Protein AF-A0A821WF96-F1 (afdb_monomer_lite)

Secondary structure (DSSP, 8-state):
------------------------------------SSTT-S---PPPPHHHHHHSHHHHHHHHHHHHHTT-HHHHHHHHHHHHHHH-TT-HHHHHHHHHHHIIIIIS-SSS--TTS-HHHHHHHHHHHHHT-S-TTTTTHHHHHHHHHHHHHHTHHHHHHSHHHHHHHHHHHHHHHHHHHTT-----------------------TTSS----------

pLDDT: mean 72.54, std 25.26, range [32.59, 97.12]

Structure (mmCIF, N/CA/C/O backbone):
data_AF-A0A821WF96-F1
#
_entry.id   AF-A0A821WF96-F1
#
loop_
_atom_site.group_PDB
_atom_site.id
_atom_site.type_symbol
_atom_site.label_atom_id
_atom_site.label_alt_id
_atom_site.label_comp_id
_atom_site.label_asym_id
_atom_site.label_entity_id
_atom_site.label_seq_id
_atom_site.pdbx_PDB_ins_code
_atom_site.Cartn_x
_atom_site.Cartn_y
_atom_site.Cartn_z
_atom_site.occupancy
_atom_site.B_iso_or_equiv
_atom_site.auth_seq_id
_atom_site.auth_comp_id
_atom_site.auth_asym_id
_atom_site.auth_atom_id
_atom_site.pdbx_PDB_model_num
ATOM 1 N N . MET A 1 1 ? 21.621 40.102 -28.568 1.00 54.34 1 MET A N 1
ATOM 2 C CA . MET A 1 1 ? 22.409 40.482 -27.379 1.00 54.34 1 MET A CA 1
ATOM 3 C C . MET A 1 1 ? 22.122 41.940 -27.087 1.00 54.34 1 MET A C 1
ATOM 5 O O . MET A 1 1 ? 22.411 42.736 -27.961 1.00 54.34 1 MET A O 1
ATOM 9 N N . TYR A 1 2 ? 21.499 42.246 -25.948 1.00 37.81 2 TYR A N 1
ATOM 10 C CA . TYR A 1 2 ? 21.751 43.411 -25.086 1.00 37.81 2 TYR A CA 1
ATOM 11 C C . TYR A 1 2 ? 21.004 43.169 -23.763 1.00 37.81 2 TYR A C 1
ATOM 13 O O . TYR A 1 2 ? 19.925 42.579 -23.758 1.00 37.81 2 TYR A O 1
ATOM 21 N N . SER A 1 3 ? 21.678 43.531 -22.676 1.00 41.94 3 SER A N 1
ATOM 22 C CA . SER A 1 3 ? 21.458 43.164 -21.274 1.00 41.94 3 SER A CA 1
ATOM 23 C C . SER A 1 3 ? 20.736 44.267 -20.492 1.00 41.94 3 SER A C 1
ATOM 25 O O . SER A 1 3 ? 20.941 45.429 -20.824 1.00 41.94 3 SER A O 1
ATOM 27 N N . ASP A 1 4 ? 20.007 43.846 -19.442 1.00 41.16 4 ASP A N 1
ATOM 28 C CA . ASP A 1 4 ? 19.925 44.402 -18.068 1.00 41.16 4 ASP A CA 1
ATOM 29 C C . ASP A 1 4 ? 19.519 45.888 -17.883 1.00 41.16 4 ASP A C 1
ATOM 31 O O . ASP A 1 4 ? 19.963 46.766 -18.603 1.00 41.16 4 ASP A O 1
ATOM 35 N N . THR A 1 5 ? 18.685 46.339 -16.941 1.00 46.16 5 THR A N 1
ATOM 36 C CA . THR A 1 5 ? 18.274 45.924 -15.585 1.00 46.16 5 THR A CA 1
ATOM 37 C C . THR A 1 5 ? 17.053 46.775 -15.205 1.00 46.16 5 THR A C 1
ATOM 39 O O . THR A 1 5 ? 17.048 47.957 -15.543 1.00 46.16 5 THR A O 1
ATOM 42 N N . GLU A 1 6 ? 16.126 46.290 -14.371 1.00 40.88 6 GLU A N 1
ATOM 43 C CA . GLU A 1 6 ? 15.337 47.201 -13.525 1.00 40.88 6 GLU A CA 1
ATOM 44 C C . GLU A 1 6 ? 15.124 46.639 -12.114 1.00 40.88 6 GLU A C 1
ATOM 46 O O . GLU A 1 6 ? 14.735 45.491 -11.905 1.00 40.88 6 GLU A O 1
ATOM 51 N N . CYS A 1 7 ? 15.476 47.480 -11.141 1.00 40.50 7 CYS A N 1
ATOM 52 C CA . CYS A 1 7 ? 15.623 47.202 -9.721 1.00 40.50 7 CYS A CA 1
ATOM 53 C C . CYS A 1 7 ? 14.469 47.852 -8.941 1.00 40.50 7 CYS A C 1
ATOM 55 O O . CYS A 1 7 ? 14.120 49.011 -9.160 1.00 40.50 7 CYS A O 1
ATOM 57 N N . THR A 1 8 ? 13.882 47.101 -8.011 1.00 44.59 8 THR A N 1
ATOM 58 C CA . THR A 1 8 ? 12.764 47.493 -7.140 1.00 44.59 8 THR A CA 1
ATOM 59 C C . THR A 1 8 ? 13.225 48.323 -5.932 1.00 44.59 8 THR A C 1
ATOM 61 O O . THR A 1 8 ? 14.138 47.890 -5.235 1.00 44.59 8 THR A O 1
ATOM 64 N N . ARG A 1 9 ? 12.518 49.421 -5.592 1.00 36.72 9 ARG A N 1
ATOM 65 C CA . ARG A 1 9 ? 11.976 49.767 -4.241 1.00 36.72 9 ARG A CA 1
ATOM 66 C C . ARG A 1 9 ? 11.778 51.273 -4.045 1.00 36.72 9 ARG A C 1
ATOM 68 O O . ARG A 1 9 ? 12.748 52.023 -4.083 1.00 36.72 9 ARG A O 1
ATOM 75 N N . ARG A 1 10 ? 10.579 51.669 -3.592 1.00 37.72 10 ARG A N 1
ATOM 76 C CA . ARG A 1 10 ? 10.377 52.717 -2.567 1.00 37.72 10 ARG A CA 1
ATOM 77 C C . ARG A 1 10 ? 8.919 52.794 -2.104 1.00 37.72 10 ARG A C 1
ATOM 79 O O . ARG A 1 10 ? 8.054 52.982 -2.939 1.00 37.72 10 ARG A O 1
ATOM 86 N N . THR A 1 11 ? 8.726 52.702 -0.785 1.00 40.47 11 THR A N 1
ATOM 87 C CA . THR A 1 11 ? 7.820 53.477 0.107 1.00 40.47 11 THR A CA 1
ATOM 88 C C . THR A 1 11 ? 7.958 52.824 1.496 1.00 40.47 11 THR A C 1
ATOM 90 O O . THR A 1 11 ? 7.668 51.641 1.631 1.00 40.47 11 THR A O 1
ATOM 93 N N . GLY A 1 12 ? 8.614 53.411 2.508 1.00 37.44 12 GLY A N 1
ATOM 94 C CA . GLY A 1 12 ? 8.214 54.626 3.240 1.00 37.44 12 GLY A CA 1
ATOM 95 C C . GLY A 1 12 ? 7.174 54.234 4.305 1.00 37.44 12 GLY A C 1
ATOM 96 O O . GLY A 1 12 ? 6.011 54.107 3.965 1.00 37.44 12 GLY A O 1
ATOM 97 N N . SER A 1 13 ? 7.563 53.697 5.469 1.00 40.03 13 SER A N 1
ATOM 98 C CA . SER A 1 13 ? 7.874 54.388 6.741 1.00 40.03 13 SER A CA 1
ATOM 99 C C . SER A 1 13 ? 6.744 55.277 7.282 1.00 40.03 13 SER A C 1
ATOM 101 O O . SER A 1 13 ? 6.504 56.337 6.718 1.00 40.03 13 SER A O 1
ATOM 103 N N . SER A 1 14 ? 6.116 54.893 8.404 1.00 37.31 14 SER A N 1
ATOM 104 C CA . SER A 1 14 ? 5.977 55.780 9.571 1.00 37.31 14 SER A CA 1
ATOM 105 C C . SER A 1 14 ? 5.466 55.049 10.821 1.00 37.31 14 SER A C 1
ATOM 107 O O . SER A 1 14 ? 4.823 54.007 10.761 1.00 37.31 14 SER A O 1
ATOM 109 N N . THR A 1 15 ? 5.839 55.624 11.953 1.00 41.78 15 THR A N 1
ATOM 110 C CA . THR A 1 15 ? 5.935 55.123 13.326 1.00 41.78 15 THR A CA 1
ATOM 111 C C . THR A 1 15 ? 4.670 55.350 14.166 1.00 41.78 15 THR A C 1
ATOM 113 O O . THR A 1 15 ? 3.898 56.258 13.871 1.00 41.78 15 THR A O 1
ATOM 116 N N . ARG A 1 16 ? 4.517 54.610 15.285 1.00 37.69 16 ARG A N 1
ATOM 117 C CA . ARG A 1 16 ? 4.279 55.169 16.643 1.00 37.69 16 ARG A CA 1
ATOM 118 C C . ARG A 1 16 ? 4.166 54.099 17.743 1.00 37.69 16 ARG A C 1
ATOM 120 O O . ARG A 1 16 ? 3.595 53.036 17.543 1.00 37.69 16 ARG A O 1
ATOM 127 N N . SER A 1 17 ? 4.723 54.439 18.907 1.00 38.81 17 SER A N 1
ATOM 128 C CA . SER A 1 17 ? 4.799 53.678 20.161 1.00 38.81 17 SER A CA 1
ATOM 129 C C . SER A 1 17 ? 3.865 54.223 21.254 1.00 38.81 17 SER A C 1
ATOM 131 O O . SER A 1 17 ? 3.692 55.438 21.326 1.00 38.81 17 SER A O 1
ATOM 133 N N . CYS A 1 18 ? 3.441 53.369 22.194 1.00 40.53 18 CYS A N 1
ATOM 134 C CA . CYS A 1 18 ? 3.082 53.671 23.600 1.00 40.53 18 CYS A CA 1
ATOM 135 C C . CYS A 1 18 ? 3.017 52.319 24.369 1.00 40.53 18 CYS A C 1
ATOM 137 O O . CYS A 1 18 ? 2.436 51.373 23.854 1.00 40.53 18 CYS A O 1
ATOM 139 N N . HIS A 1 19 ? 3.853 52.038 25.390 1.00 33.31 19 HIS A N 1
ATOM 140 C CA . HIS A 1 19 ? 3.665 52.269 26.851 1.00 33.31 19 HIS A CA 1
ATOM 141 C C . HIS A 1 19 ? 2.302 51.775 27.393 1.00 33.31 19 HIS A C 1
ATOM 143 O O . HIS A 1 19 ? 1.297 52.111 26.790 1.00 33.31 19 HIS A O 1
ATOM 149 N N . SER A 1 20 ? 2.092 51.140 28.558 1.00 34.91 20 SER A N 1
ATOM 150 C CA . SER A 1 20 ? 2.802 50.340 29.586 1.00 34.91 20 SER A CA 1
ATOM 151 C C . SER A 1 20 ? 1.746 50.036 30.695 1.00 34.91 20 SER A C 1
ATOM 153 O O . SER A 1 20 ? 0.757 50.762 30.768 1.00 34.91 20 SER A O 1
ATOM 155 N N . THR A 1 21 ? 2.006 49.083 31.614 1.00 38.47 21 THR A N 1
ATOM 156 C CA . THR A 1 21 ? 1.324 48.816 32.929 1.00 38.47 21 THR A CA 1
ATOM 157 C C . THR A 1 21 ? -0.073 48.140 32.881 1.00 38.47 21 THR A C 1
ATOM 159 O O . THR A 1 21 ? -0.772 48.282 31.893 1.00 38.47 21 THR A O 1
ATOM 162 N N . SER A 1 22 ? -0.610 47.373 33.850 1.00 35.56 22 SER A N 1
ATOM 163 C CA . SER A 1 22 ? -0.263 46.907 35.211 1.00 35.56 22 SER A CA 1
ATOM 164 C C . SER A 1 22 ? -1.231 45.755 35.603 1.00 35.56 22 SER A C 1
ATOM 166 O O . SER A 1 22 ? -2.312 45.624 35.037 1.00 35.56 22 SER A O 1
ATOM 168 N N . LEU A 1 23 ? -0.844 44.952 36.601 1.00 45.31 23 LEU A N 1
ATOM 169 C CA . LEU A 1 23 ? -1.600 43.889 37.286 1.00 45.31 23 LEU A CA 1
ATOM 170 C C . LEU A 1 23 ? -2.943 44.321 37.930 1.00 45.31 23 LEU A C 1
ATOM 172 O O . LEU A 1 23 ? -3.068 45.437 38.428 1.00 45.31 23 LEU A O 1
ATOM 176 N N . SER A 1 24 ? -3.812 43.310 38.116 1.00 34.47 24 SER A N 1
ATOM 177 C CA . SER A 1 24 ? -4.724 43.083 39.265 1.00 34.47 24 SER A CA 1
ATOM 178 C C . SER A 1 24 ? -6.210 43.472 39.147 1.00 34.47 24 SER A C 1
ATOM 180 O O . SER A 1 24 ? -6.575 44.639 39.205 1.00 34.47 24 SER A O 1
ATOM 182 N N . ASN A 1 25 ? -7.080 42.450 39.130 1.00 38.84 25 ASN A N 1
ATOM 183 C CA . ASN A 1 25 ? -8.284 42.345 39.976 1.00 38.84 25 ASN A CA 1
ATOM 184 C C . ASN A 1 25 ? -8.733 40.864 39.998 1.00 38.84 25 ASN A C 1
ATOM 186 O O . ASN A 1 25 ? -9.008 40.287 38.955 1.00 38.84 25 ASN A O 1
ATOM 190 N N . ARG A 1 26 ? -8.533 40.112 41.087 1.00 38.56 26 ARG A N 1
ATOM 191 C CA . ARG A 1 26 ? -9.304 40.041 42.348 1.00 38.56 26 ARG A CA 1
ATOM 192 C C . ARG A 1 26 ? -10.545 39.127 42.235 1.00 38.56 26 ARG A C 1
ATOM 194 O O . ARG A 1 26 ? -11.561 39.509 41.680 1.00 38.56 26 ARG A O 1
ATOM 201 N N . TYR A 1 27 ? -10.386 37.929 42.808 1.00 34.28 27 TYR A N 1
ATOM 202 C CA . TYR A 1 27 ? -11.362 37.027 43.444 1.00 34.28 27 TYR A CA 1
ATOM 203 C C . TYR A 1 27 ? -12.810 36.969 42.921 1.00 34.28 27 TYR A C 1
ATOM 205 O O . TYR A 1 27 ? -13.613 37.850 43.204 1.00 34.28 27 TYR A O 1
ATOM 213 N N . ILE A 1 28 ? -13.198 35.796 42.403 1.00 45.81 28 ILE A N 1
ATOM 214 C CA . ILE A 1 28 ? -14.541 35.247 42.637 1.00 45.81 28 ILE A CA 1
ATOM 215 C C . ILE A 1 28 ? -14.381 33.916 43.373 1.00 45.81 28 ILE A C 1
ATOM 217 O O . ILE A 1 28 ? -13.937 32.910 42.822 1.00 45.81 28 ILE A O 1
ATOM 221 N N . ARG A 1 29 ? -14.709 33.953 44.665 1.00 41.78 29 ARG A N 1
ATOM 222 C CA . ARG A 1 29 ? -14.901 32.798 45.540 1.00 41.78 29 ARG A CA 1
ATOM 223 C C . ARG A 1 29 ? -16.350 32.347 45.359 1.00 41.78 29 ARG A C 1
ATOM 225 O O . ARG A 1 29 ? -17.255 33.069 45.756 1.00 41.78 29 ARG A O 1
ATOM 232 N N . GLY A 1 30 ? -16.557 31.172 44.777 1.00 35.03 30 GLY A N 1
ATOM 233 C CA . GLY A 1 30 ? -17.861 30.522 44.681 1.00 35.03 30 GLY A CA 1
ATOM 234 C C . GLY A 1 30 ? -17.690 29.028 44.915 1.00 35.03 30 GLY A C 1
ATOM 235 O O . GLY A 1 30 ? -17.107 28.332 44.092 1.00 35.03 30 GLY A O 1
ATOM 236 N N . TYR A 1 31 ? -18.133 28.562 46.079 1.00 42.16 31 TYR A N 1
ATOM 237 C CA . TYR A 1 31 ? -18.246 27.148 46.416 1.00 42.16 31 TYR A CA 1
ATOM 238 C C . TYR A 1 31 ? -19.358 26.514 45.574 1.00 42.16 31 TYR A C 1
ATOM 240 O O . TYR A 1 31 ? -20.433 27.097 45.470 1.00 42.16 31 TYR A O 1
ATOM 248 N N . GLY A 1 32 ? -19.138 25.309 45.043 1.00 32.59 32 GLY A N 1
ATOM 249 C CA . GLY A 1 32 ? -20.241 24.488 44.539 1.00 32.59 32 GLY A CA 1
ATOM 250 C C . GLY A 1 32 ? -19.918 23.636 43.320 1.00 32.59 32 GLY A C 1
ATOM 251 O O . GLY A 1 32 ? -20.198 24.013 42.190 1.00 32.59 32 GLY A O 1
ATOM 252 N N . SER A 1 33 ? -19.404 22.441 43.593 1.00 37.28 33 SER A N 1
ATOM 253 C CA . SER A 1 33 ? -19.820 21.155 43.016 1.00 37.28 33 SER A CA 1
ATOM 254 C C . SER A 1 33 ? -18.619 20.295 42.638 1.00 37.28 33 SER A C 1
ATOM 256 O O . SER A 1 33 ? -17.806 20.618 41.776 1.00 37.28 33 SER A O 1
ATOM 258 N N . ASN A 1 34 ? -18.532 19.150 43.313 1.00 42.62 34 ASN A N 1
ATOM 259 C CA . ASN A 1 34 ? -17.772 17.996 42.864 1.00 42.62 34 ASN A CA 1
ATOM 260 C C . ASN A 1 34 ? -18.474 17.414 41.626 1.00 42.62 34 ASN A C 1
ATOM 262 O O . ASN A 1 34 ? -19.071 16.344 41.696 1.00 42.62 34 ASN A O 1
ATOM 266 N N . GLN A 1 35 ? -18.462 18.144 40.512 1.00 39.94 35 GLN A N 1
ATOM 267 C CA . GLN A 1 35 ? -18.830 17.606 39.211 1.00 39.94 35 GLN A CA 1
ATOM 268 C C . GLN A 1 35 ? -17.561 17.133 38.507 1.00 39.94 35 GLN A C 1
ATOM 270 O O . GLN A 1 35 ? -16.734 17.913 38.041 1.00 39.94 35 GLN A O 1
ATOM 275 N N . ASP A 1 36 ? -17.422 15.812 38.488 1.00 41.38 36 ASP A N 1
ATOM 276 C CA . ASP A 1 36 ? -16.752 15.052 37.440 1.00 41.38 36 ASP A CA 1
ATOM 277 C C . ASP A 1 36 ? -15.345 15.501 37.018 1.00 41.38 36 ASP A C 1
ATOM 279 O O . ASP A 1 36 ? -15.075 15.941 35.899 1.00 41.38 36 ASP A O 1
ATOM 283 N N . LEU A 1 37 ? -14.376 15.216 37.887 1.00 41.69 37 LEU A N 1
ATOM 284 C CA . LEU A 1 37 ? -12.977 15.060 37.472 1.00 41.69 37 LEU A CA 1
ATOM 285 C C . LEU A 1 37 ? -12.712 13.714 36.763 1.00 41.69 37 LEU A C 1
ATOM 287 O O . LEU A 1 37 ? -11.587 13.467 36.327 1.00 41.69 37 LEU A O 1
ATOM 291 N N . SER A 1 38 ? -13.728 12.854 36.600 1.00 41.34 38 SER A N 1
ATOM 292 C CA . SER A 1 38 ? -13.607 11.584 35.868 1.00 41.34 38 SER A CA 1
ATOM 293 C C . SER A 1 38 ? -13.592 11.777 34.340 1.00 41.34 38 SER A C 1
ATOM 295 O O . SER A 1 38 ? -12.926 11.026 33.626 1.00 41.34 38 SER A O 1
ATOM 297 N N . SER A 1 39 ? -14.209 12.853 33.841 1.00 43.66 39 SER A N 1
ATOM 298 C CA . SER A 1 39 ? -14.413 13.101 32.404 1.00 43.66 39 SER A CA 1
ATOM 299 C C . SER A 1 39 ? -13.240 13.800 31.704 1.00 43.66 39 SER A C 1
ATOM 301 O O . SER A 1 39 ? -13.151 13.783 30.480 1.00 43.66 39 SER A O 1
ATOM 303 N N . LYS A 1 40 ? -12.300 14.399 32.454 1.00 39.66 40 LYS A N 1
ATOM 304 C CA . LYS A 1 40 ? -11.123 15.110 31.898 1.00 39.66 40 LYS A CA 1
ATOM 305 C C . LYS A 1 40 ? -9.848 14.266 31.828 1.00 39.66 40 LYS A C 1
ATOM 307 O O . LYS A 1 40 ? -8.815 14.752 31.373 1.00 39.66 40 LYS A O 1
ATOM 312 N N . ARG A 1 41 ? -9.903 13.002 32.260 1.00 37.56 41 ARG A N 1
ATOM 313 C CA . ARG A 1 41 ? -8.757 12.076 32.250 1.00 37.56 41 ARG A CA 1
ATOM 314 C C . ARG A 1 41 ? -8.876 10.969 31.207 1.00 37.56 41 ARG A C 1
ATOM 316 O O . ARG A 1 41 ? -8.165 9.971 31.295 1.00 37.56 41 ARG A O 1
ATOM 323 N N . ILE A 1 42 ? -9.717 11.151 30.192 1.00 47.47 42 ILE A N 1
ATOM 324 C CA . ILE A 1 42 ? -9.511 10.456 28.922 1.00 47.47 42 ILE A CA 1
ATOM 325 C C . ILE A 1 42 ? -8.342 11.190 28.271 1.00 47.47 42 ILE A C 1
ATOM 327 O O . ILE A 1 42 ? -8.518 12.208 27.609 1.00 47.47 42 ILE A O 1
ATOM 331 N N . GLN A 1 43 ? -7.128 10.734 28.592 1.00 45.09 43 GLN A N 1
ATOM 332 C CA . GLN A 1 43 ? -5.898 11.148 27.925 1.00 45.09 43 GLN A CA 1
ATOM 333 C C . GLN A 1 43 ? -6.190 11.260 26.428 1.0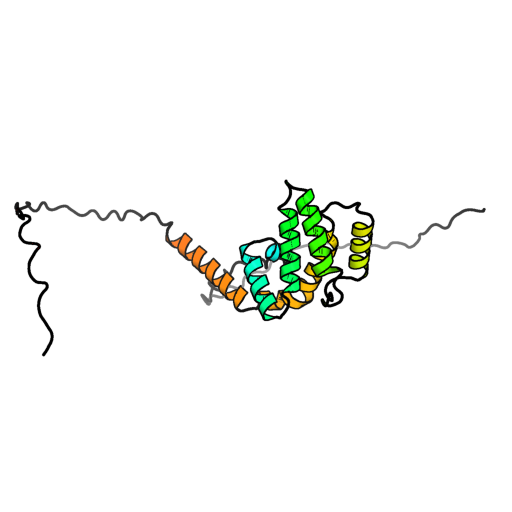0 45.09 43 GLN A C 1
ATOM 335 O O . GLN A 1 43 ? -6.729 10.309 25.859 1.00 45.09 43 GLN A O 1
ATOM 340 N N . LEU A 1 44 ? -5.870 12.407 25.817 1.00 45.59 44 LEU A N 1
ATOM 341 C CA . LEU A 1 44 ? -5.817 12.540 24.365 1.00 45.59 44 LEU A CA 1
ATOM 342 C C . LEU A 1 44 ? -4.900 11.428 23.845 1.00 45.59 44 LEU A C 1
ATOM 344 O O . LEU A 1 44 ? -3.679 11.570 23.822 1.00 45.59 44 LEU A O 1
ATOM 348 N N . ILE A 1 45 ? -5.479 10.291 23.473 1.00 61.25 45 ILE A N 1
ATOM 349 C CA . ILE A 1 45 ? -4.802 9.307 22.649 1.00 61.25 45 ILE A CA 1
ATOM 350 C C . ILE A 1 45 ? -4.702 10.020 21.310 1.00 61.25 45 ILE A C 1
ATOM 352 O O . ILE A 1 45 ? -5.712 10.197 20.630 1.00 61.25 45 ILE A O 1
ATOM 356 N N . SER A 1 46 ? -3.510 10.526 20.990 1.00 75.62 46 SER A N 1
ATOM 357 C CA . SER A 1 46 ? -3.236 11.106 19.682 1.00 75.62 46 SER A CA 1
ATOM 358 C C . SER A 1 46 ? -3.736 10.134 18.621 1.00 75.62 46 SER A C 1
ATOM 360 O O . SER A 1 46 ? -3.356 8.960 18.635 1.00 75.62 46 SER A O 1
ATOM 362 N N . THR A 1 47 ? -4.621 10.596 17.743 1.00 84.62 47 THR A N 1
ATOM 363 C CA . THR A 1 47 ? -5.146 9.764 16.664 1.00 84.62 47 THR A CA 1
ATOM 364 C C . THR A 1 47 ? -3.972 9.305 15.788 1.00 84.62 47 THR A C 1
ATOM 366 O O . THR A 1 47 ? -3.244 10.167 15.293 1.00 84.62 47 THR A O 1
ATOM 369 N N . PRO A 1 48 ? -3.739 7.987 15.634 1.00 91.94 48 PRO A N 1
ATOM 370 C CA . PRO A 1 48 ? -2.580 7.478 14.901 1.00 91.94 48 PRO A CA 1
ATOM 371 C C . PRO A 1 48 ? -2.707 7.836 13.429 1.00 91.94 48 PRO A C 1
ATOM 373 O O . PRO A 1 48 ? -3.800 7.723 12.889 1.00 91.94 48 PRO A O 1
ATOM 376 N N . SER A 1 49 ? -1.621 8.236 12.768 1.00 94.69 49 SER A N 1
ATOM 377 C CA . SER A 1 49 ? -1.685 8.568 11.344 1.00 94.69 49 SER A CA 1
ATOM 378 C C . SER A 1 49 ? -2.009 7.334 10.491 1.00 94.69 49 SER A C 1
ATOM 380 O O . SER A 1 49 ? -1.788 6.198 10.905 1.00 94.69 49 SER A O 1
ATOM 382 N N . ILE A 1 50 ? -2.496 7.539 9.262 1.00 94.75 50 ILE A N 1
ATOM 383 C CA . ILE A 1 50 ? -2.748 6.424 8.331 1.00 94.75 50 ILE A CA 1
ATOM 384 C C . ILE A 1 50 ? -1.484 5.585 8.083 1.00 94.75 50 ILE A C 1
ATOM 386 O O . ILE A 1 50 ? -1.567 4.365 7.984 1.00 94.75 50 ILE A O 1
ATOM 390 N N . SER A 1 51 ? -0.310 6.222 8.049 1.00 93.81 51 SER A N 1
ATOM 391 C CA . SER A 1 51 ? 0.969 5.526 7.921 1.00 93.81 51 SER A CA 1
ATOM 392 C C . SER A 1 51 ? 1.245 4.648 9.142 1.00 93.81 51 SER A C 1
ATOM 394 O O . SER A 1 51 ? 1.610 3.488 8.976 1.00 93.81 51 SER A O 1
ATOM 396 N N . ASP A 1 52 ? 1.004 5.159 10.354 1.00 94.19 52 ASP A N 1
ATOM 397 C CA . ASP A 1 52 ? 1.178 4.379 11.589 1.00 94.19 52 ASP A CA 1
ATOM 398 C C . ASP A 1 52 ? 0.261 3.153 11.605 1.00 94.19 52 ASP A C 1
ATOM 400 O O . ASP A 1 52 ? 0.661 2.087 12.064 1.00 94.19 52 ASP A O 1
ATOM 404 N N . ILE A 1 53 ? -0.955 3.296 11.068 1.00 94.75 53 ILE A N 1
ATOM 405 C CA . ILE A 1 53 ? -1.931 2.207 10.981 1.00 94.75 53 ILE A CA 1
ATOM 406 C C . ILE A 1 53 ? -1.460 1.119 10.011 1.00 94.75 53 ILE A C 1
ATOM 408 O O . ILE A 1 53 ? -1.584 -0.059 10.338 1.00 94.75 53 ILE A O 1
ATOM 412 N N . ILE A 1 54 ? -0.915 1.494 8.848 1.00 94.50 54 ILE A N 1
ATOM 413 C CA . ILE A 1 54 ? -0.488 0.541 7.810 1.00 94.50 54 ILE A CA 1
ATOM 414 C C . ILE A 1 54 ? 0.818 -0.172 8.166 1.00 94.50 54 ILE A C 1
ATOM 416 O O . ILE A 1 54 ? 0.950 -1.366 7.910 1.00 94.50 54 ILE A O 1
ATOM 420 N N . TYR A 1 55 ? 1.787 0.530 8.753 1.00 92.50 55 TYR A N 1
ATOM 421 C CA . TYR A 1 55 ? 3.092 -0.064 9.065 1.00 92.50 55 TYR A CA 1
ATOM 422 C C . TYR A 1 55 ? 3.126 -0.822 10.398 1.00 92.50 55 TYR A C 1
ATOM 424 O O . TYR A 1 55 ? 4.130 -1.459 10.715 1.00 92.50 55 TYR A O 1
ATOM 432 N N . ASN A 1 56 ? 2.044 -0.790 11.177 1.00 94.00 56 ASN A N 1
ATOM 433 C CA . ASN A 1 56 ? 1.904 -1.593 12.383 1.00 94.00 56 ASN A CA 1
ATOM 434 C C . ASN A 1 56 ? 1.083 -2.859 12.097 1.00 94.00 56 ASN A C 1
ATOM 436 O O . ASN A 1 56 ? -0.057 -2.792 11.646 1.00 94.00 56 ASN A O 1
ATOM 440 N N . THR A 1 57 ? 1.661 -4.019 12.415 1.00 91.25 57 THR A N 1
ATOM 441 C CA . THR A 1 57 ? 1.081 -5.339 12.128 1.00 91.25 57 THR A CA 1
ATOM 442 C C . THR A 1 57 ? -0.311 -5.538 12.728 1.00 91.25 57 THR A C 1
ATOM 444 O O . THR A 1 57 ? -1.172 -6.122 12.076 1.00 91.25 57 THR A O 1
ATOM 447 N N . GLU A 1 58 ? -0.554 -5.057 13.952 1.00 92.50 58 GLU A N 1
ATOM 448 C CA . GLU A 1 58 ? -1.850 -5.224 14.622 1.00 92.50 58 GLU A CA 1
ATOM 449 C C . GLU A 1 58 ? -2.919 -4.337 13.977 1.00 92.50 58 GLU A C 1
ATOM 451 O O . GLU A 1 58 ? -4.023 -4.790 13.686 1.00 92.50 58 GLU A O 1
ATOM 456 N N . THR A 1 59 ? -2.606 -3.062 13.736 1.00 94.38 59 THR A N 1
ATOM 457 C CA . THR A 1 59 ? -3.590 -2.109 13.206 1.00 94.38 59 THR A CA 1
ATOM 458 C C . THR A 1 59 ? -3.821 -2.264 11.709 1.00 94.38 59 THR A C 1
ATOM 460 O O . THR A 1 59 ? -4.918 -1.961 11.240 1.00 94.38 59 THR A O 1
ATOM 463 N N . PHE A 1 60 ? -2.840 -2.779 10.965 1.00 95.81 60 PHE A N 1
ATOM 464 C CA . PHE A 1 60 ? -2.997 -3.066 9.543 1.00 95.81 60 PHE A CA 1
ATOM 465 C C . PHE A 1 60 ? -4.019 -4.177 9.306 1.00 95.81 60 PHE A C 1
ATOM 467 O O . PHE A 1 60 ? -4.829 -4.053 8.395 1.00 95.81 60 PHE A O 1
ATOM 474 N N . GLN A 1 61 ? -4.054 -5.212 10.154 1.00 95.62 61 GLN A N 1
ATOM 475 C CA . GLN A 1 61 ? -5.070 -6.270 10.068 1.00 95.62 61 GLN A CA 1
ATOM 476 C C . GLN A 1 61 ? -6.491 -5.714 10.223 1.00 95.62 61 GLN A C 1
ATOM 478 O O . GLN A 1 61 ? -7.383 -6.084 9.466 1.00 95.62 61 GLN A O 1
ATOM 483 N N . LEU A 1 62 ? -6.687 -4.766 11.144 1.00 96.56 62 LEU A N 1
ATOM 484 C CA . LEU A 1 62 ? -7.983 -4.107 11.343 1.00 96.56 62 LEU A CA 1
ATOM 485 C C . LEU A 1 62 ? -8.387 -3.266 10.128 1.00 96.56 62 LEU A C 1
ATOM 487 O O . LEU A 1 62 ? -9.548 -3.267 9.722 1.00 96.56 62 LEU A O 1
ATOM 491 N N . LEU A 1 63 ? -7.431 -2.533 9.549 1.00 96.31 63 LEU A N 1
ATOM 492 C CA . LEU A 1 63 ? -7.675 -1.759 8.335 1.00 96.31 63 LEU A CA 1
ATOM 493 C C . LEU A 1 63 ? -7.967 -2.679 7.143 1.00 96.31 63 LEU A C 1
ATOM 495 O O . LEU A 1 63 ? -8.841 -2.367 6.341 1.00 96.31 63 LEU A O 1
ATOM 499 N N . ALA A 1 64 ? -7.266 -3.807 7.039 1.00 96.12 64 ALA A N 1
ATOM 500 C CA . ALA A 1 64 ? -7.482 -4.805 6.003 1.00 96.12 64 ALA A CA 1
ATOM 501 C C . ALA A 1 64 ? -8.899 -5.385 6.069 1.00 96.12 64 ALA A C 1
ATOM 503 O O . ALA A 1 64 ? -9.595 -5.384 5.057 1.00 96.12 64 ALA A O 1
ATOM 504 N N . GLU A 1 65 ? -9.349 -5.792 7.258 1.00 96.38 65 GLU A N 1
ATOM 505 C CA . GLU A 1 65 ? -10.716 -6.274 7.489 1.00 96.38 65 GLU A CA 1
ATOM 506 C C . GLU A 1 65 ? -11.753 -5.212 7.095 1.00 96.38 65 GLU A C 1
ATOM 508 O O . GLU A 1 65 ? -12.691 -5.486 6.346 1.00 96.38 65 GLU A O 1
ATOM 513 N N . PHE A 1 66 ? -11.547 -3.964 7.524 1.00 97.12 66 PHE A N 1
ATOM 514 C CA . PHE A 1 66 ? -12.426 -2.856 7.161 1.00 97.12 66 PHE A CA 1
ATOM 515 C C . PHE A 1 66 ? -12.497 -2.642 5.641 1.00 97.12 66 PHE A C 1
ATOM 517 O O . PHE A 1 66 ? -13.583 -2.510 5.081 1.00 97.12 66 PHE A O 1
ATOM 524 N N . LEU A 1 67 ? -11.355 -2.623 4.950 1.00 95.62 67 LEU A N 1
ATOM 525 C CA . LEU A 1 67 ? -11.308 -2.418 3.501 1.00 95.62 67 LEU A CA 1
ATOM 526 C C . LEU A 1 67 ? -11.917 -3.592 2.723 1.00 95.62 67 LEU A C 1
ATOM 528 O O . LEU A 1 67 ? -12.555 -3.353 1.700 1.00 95.62 67 LEU A O 1
ATOM 532 N N . GLN A 1 68 ? -11.781 -4.826 3.214 1.00 94.44 68 GLN A N 1
ATOM 533 C CA . GLN A 1 68 ? -12.436 -6.006 2.639 1.00 94.44 68 GLN A CA 1
ATOM 534 C C . GLN A 1 68 ? -13.963 -5.899 2.718 1.00 94.44 68 GLN A C 1
ATOM 536 O O . GLN A 1 68 ? -14.641 -6.094 1.715 1.00 94.44 68 GLN A O 1
ATOM 541 N N . ILE A 1 69 ? -14.515 -5.475 3.861 1.00 95.19 69 ILE A N 1
ATOM 542 C CA . ILE A 1 69 ? -15.966 -5.239 4.008 1.00 95.19 69 ILE A CA 1
ATOM 543 C C . ILE A 1 69 ? -16.474 -4.193 2.998 1.00 95.19 69 ILE A C 1
ATOM 545 O O . ILE A 1 69 ? -17.619 -4.252 2.551 1.00 95.19 69 ILE A O 1
ATOM 549 N N . HIS A 1 70 ? -15.620 -3.246 2.606 1.00 93.38 70 HIS A N 1
ATOM 550 C CA . HIS A 1 70 ? -15.927 -2.214 1.616 1.00 93.38 70 HIS A CA 1
ATOM 551 C C . HIS A 1 70 ? -15.559 -2.589 0.164 1.00 93.38 70 HIS A C 1
ATOM 553 O O . HIS A 1 70 ? -15.624 -1.717 -0.709 1.00 93.38 70 HIS A O 1
ATOM 559 N N . GLY A 1 71 ? -15.175 -3.843 -0.110 1.00 91.62 71 GLY A N 1
ATOM 560 C CA . GLY A 1 71 ? -14.818 -4.325 -1.453 1.00 91.62 71 GLY A CA 1
ATOM 561 C C . GLY A 1 71 ? -13.564 -3.657 -2.026 1.00 91.62 71 GLY A C 1
ATOM 562 O O . GLY A 1 71 ? -13.510 -3.306 -3.206 1.00 91.62 71 GLY A O 1
ATOM 563 N N . ARG A 1 72 ? -12.588 -3.351 -1.161 1.00 93.19 72 ARG A N 1
ATOM 564 C CA . ARG A 1 72 ? -11.317 -2.691 -1.506 1.00 93.19 72 ARG A CA 1
ATOM 565 C C . ARG A 1 72 ? -10.114 -3.587 -1.217 1.00 93.19 72 ARG A C 1
ATOM 567 O O . ARG A 1 72 ? -9.079 -3.113 -0.746 1.00 93.19 72 ARG A O 1
ATOM 574 N N . GLU A 1 73 ? -10.228 -4.878 -1.516 1.00 91.38 73 GLU A N 1
ATOM 575 C CA . GLU A 1 73 ? -9.190 -5.880 -1.254 1.00 91.38 73 GLU A CA 1
ATOM 576 C C . GLU A 1 73 ? -7.892 -5.600 -2.016 1.00 91.38 73 GLU A C 1
ATOM 578 O O . GLU A 1 73 ? -6.806 -5.843 -1.494 1.00 91.38 73 GLU A O 1
ATOM 583 N N . SER A 1 74 ? -7.983 -5.015 -3.213 1.00 91.69 74 SER A N 1
ATOM 584 C CA . SER A 1 74 ? -6.811 -4.672 -4.027 1.00 91.69 74 SER A CA 1
ATOM 585 C C . SER A 1 74 ? -5.872 -3.675 -3.339 1.00 91.69 74 SER A C 1
ATOM 587 O O . SER A 1 74 ? -4.655 -3.795 -3.468 1.00 91.69 74 SER A O 1
ATOM 589 N N . LEU A 1 75 ? -6.405 -2.735 -2.548 1.00 93.38 75 LEU A N 1
ATOM 590 C CA . LEU A 1 75 ? -5.597 -1.788 -1.767 1.00 93.38 75 LEU A CA 1
ATOM 591 C C . LEU A 1 75 ? -4.810 -2.506 -0.668 1.00 93.38 75 LEU A C 1
ATOM 593 O O . LEU A 1 75 ? -3.651 -2.181 -0.406 1.00 93.38 75 LEU A O 1
ATOM 597 N N . VAL A 1 76 ? -5.438 -3.501 -0.037 1.00 94.62 76 VAL A N 1
ATOM 598 C CA . VAL A 1 76 ? -4.808 -4.333 0.992 1.00 94.62 76 VAL A CA 1
ATOM 599 C C . VAL A 1 76 ? -3.707 -5.188 0.372 1.00 94.62 76 VAL A C 1
ATOM 601 O O . VAL A 1 76 ? -2.591 -5.205 0.892 1.00 94.62 76 VAL A O 1
ATOM 604 N N . GLY A 1 77 ? -4.000 -5.845 -0.756 1.00 94.06 77 GLY A N 1
ATOM 605 C CA . GLY A 1 77 ? -3.038 -6.660 -1.501 1.00 94.06 77 GLY A CA 1
ATOM 606 C C . GLY A 1 77 ? -1.808 -5.855 -1.917 1.00 94.06 77 GLY A C 1
ATOM 607 O O . GLY A 1 77 ? -0.677 -6.255 -1.632 1.00 94.06 77 GLY A O 1
ATOM 608 N N . PHE A 1 78 ? -2.020 -4.657 -2.471 1.00 95.12 78 PHE A N 1
ATOM 609 C CA . PHE A 1 78 ? -0.924 -3.770 -2.849 1.00 95.12 78 PHE A CA 1
ATOM 610 C C . PHE A 1 78 ? -0.091 -3.300 -1.640 1.00 95.12 78 PHE A C 1
ATOM 612 O O . PHE A 1 78 ? 1.138 -3.346 -1.686 1.00 95.12 78 PHE A O 1
ATOM 619 N N . CYS A 1 79 ? -0.718 -2.909 -0.521 1.00 94.75 79 CYS A N 1
ATOM 620 C CA . CYS A 1 79 ? 0.020 -2.582 0.711 1.00 94.75 79 CYS A CA 1
ATOM 621 C C . CYS A 1 79 ? 0.897 -3.755 1.167 1.00 94.75 79 CYS A C 1
ATOM 623 O O . CYS A 1 79 ? 2.088 -3.587 1.444 1.00 94.75 79 CYS A O 1
ATOM 625 N N . ALA A 1 80 ? 0.296 -4.943 1.249 1.00 94.94 80 ALA A N 1
ATOM 626 C CA . ALA A 1 80 ? 0.946 -6.137 1.764 1.00 94.94 80 ALA A CA 1
ATOM 627 C C . ALA A 1 80 ? 2.150 -6.536 0.905 1.00 94.94 80 ALA A C 1
ATOM 629 O O . ALA A 1 80 ? 3.210 -6.839 1.455 1.00 94.94 80 ALA A O 1
ATOM 630 N N . ILE A 1 81 ? 2.029 -6.476 -0.427 1.00 95.50 81 ILE A N 1
ATOM 631 C CA . ILE A 1 81 ? 3.135 -6.846 -1.313 1.00 95.50 81 ILE A CA 1
ATOM 632 C C . ILE A 1 81 ? 4.288 -5.841 -1.246 1.00 95.50 81 ILE A C 1
ATOM 634 O O . ILE A 1 81 ? 5.444 -6.256 -1.209 1.00 95.50 81 ILE A O 1
ATOM 638 N N . VAL A 1 82 ? 4.014 -4.535 -1.133 1.00 95.38 82 VAL A N 1
ATOM 639 C CA . VAL A 1 82 ? 5.075 -3.518 -1.002 1.00 95.38 82 VAL A CA 1
ATOM 640 C C . VAL A 1 82 ? 5.818 -3.644 0.333 1.00 95.38 82 VAL A C 1
ATOM 642 O O . VAL A 1 82 ? 7.053 -3.575 0.372 1.00 95.38 82 VAL A O 1
ATOM 645 N N . ILE A 1 83 ? 5.093 -3.887 1.430 1.00 93.69 83 ILE A N 1
ATOM 646 C CA . ILE A 1 83 ? 5.702 -4.187 2.736 1.00 93.69 83 ILE A CA 1
ATOM 647 C C . ILE A 1 83 ? 6.515 -5.489 2.650 1.00 93.69 83 ILE A C 1
ATOM 649 O O . ILE A 1 83 ? 7.652 -5.536 3.119 1.00 93.69 83 ILE A O 1
ATOM 653 N N . GLY A 1 84 ? 5.980 -6.520 1.992 1.00 94.44 84 GLY A N 1
ATOM 654 C CA . GLY A 1 84 ? 6.659 -7.795 1.764 1.00 94.44 84 GLY A CA 1
ATOM 655 C C . GLY A 1 84 ? 7.979 -7.639 1.007 1.00 94.44 84 GLY A C 1
ATOM 656 O O . GLY A 1 84 ? 9.007 -8.129 1.469 1.00 94.44 84 GLY A O 1
ATOM 657 N N . ILE A 1 85 ? 7.990 -6.879 -0.092 1.00 95.19 85 ILE A N 1
ATOM 658 C CA . ILE A 1 85 ? 9.205 -6.564 -0.863 1.00 95.19 85 ILE A CA 1
ATOM 659 C C . ILE A 1 85 ? 10.258 -5.893 0.027 1.00 95.19 85 ILE A C 1
ATOM 661 O O . ILE A 1 85 ? 11.437 -6.243 -0.030 1.00 95.19 85 ILE A O 1
ATOM 665 N N . SER A 1 86 ? 9.834 -4.974 0.897 1.00 91.44 86 SER A N 1
ATOM 666 C CA . SER A 1 86 ? 10.724 -4.265 1.828 1.00 91.44 86 SER A CA 1
ATOM 667 C C . SER A 1 86 ? 11.379 -5.186 2.868 1.00 91.44 86 SER A C 1
ATOM 669 O O . SER A 1 86 ? 12.422 -4.828 3.428 1.00 91.44 86 SER A O 1
ATOM 671 N N . ASN A 1 87 ? 10.794 -6.364 3.111 1.00 92.25 87 ASN A N 1
ATOM 672 C CA . ASN A 1 87 ? 11.310 -7.391 4.017 1.00 92.25 87 ASN A CA 1
ATOM 673 C C . ASN A 1 87 ? 12.262 -8.383 3.321 1.00 92.25 87 ASN A C 1
ATOM 675 O O . ASN A 1 87 ? 13.047 -9.039 4.002 1.00 92.25 87 ASN A O 1
ATOM 679 N N . LEU A 1 88 ? 12.287 -8.443 1.983 1.00 93.19 88 LEU A N 1
ATOM 680 C CA . LEU A 1 88 ? 13.181 -9.307 1.190 1.00 93.19 88 LEU A CA 1
ATOM 681 C C . LEU A 1 88 ? 14.616 -8.753 1.058 1.00 93.19 88 LEU A C 1
ATOM 683 O O . LEU A 1 88 ? 15.297 -9.003 0.064 1.00 93.19 88 LEU A O 1
ATOM 687 N N . ARG A 1 89 ? 15.109 -7.990 2.045 1.00 85.00 89 ARG A N 1
ATOM 688 C CA . ARG A 1 89 ? 16.370 -7.220 1.944 1.00 85.00 89 ARG A CA 1
ATOM 689 C C . ARG A 1 89 ? 17.601 -8.068 1.611 1.00 85.00 89 ARG A C 1
ATOM 691 O O . ARG A 1 89 ? 18.546 -7.561 1.012 1.00 85.00 89 ARG A O 1
ATOM 698 N N . SER A 1 90 ? 17.597 -9.338 2.004 1.00 86.75 90 SER A N 1
ATOM 699 C CA . SER A 1 90 ? 18.679 -10.295 1.756 1.00 86.75 90 SER A CA 1
ATOM 700 C C . SER A 1 90 ? 18.645 -10.920 0.357 1.00 86.75 90 SER A C 1
ATOM 702 O O . SER A 1 90 ? 19.659 -11.465 -0.074 1.00 86.75 90 SER A O 1
ATOM 704 N N . ASN A 1 91 ? 17.528 -10.834 -0.375 1.00 92.44 91 ASN A N 1
ATOM 705 C CA . ASN A 1 91 ? 17.361 -11.478 -1.675 1.00 92.44 91 ASN A CA 1
ATOM 706 C C . ASN A 1 91 ? 16.814 -10.509 -2.731 1.00 92.44 91 ASN A C 1
ATOM 708 O O . ASN A 1 91 ? 15.627 -10.477 -3.060 1.00 92.44 91 ASN A O 1
ATOM 712 N N . LYS A 1 92 ? 17.732 -9.745 -3.334 1.00 93.12 92 LYS A N 1
ATOM 713 C CA . LYS A 1 92 ? 17.405 -8.776 -4.392 1.00 93.12 92 LYS A CA 1
ATOM 714 C C . LYS A 1 92 ? 16.711 -9.422 -5.596 1.00 93.12 92 LYS A C 1
ATOM 716 O O . LYS A 1 92 ? 15.885 -8.780 -6.239 1.00 93.12 92 LYS A O 1
ATOM 721 N N . ARG A 1 93 ? 17.041 -10.677 -5.924 1.00 94.19 93 ARG A N 1
ATOM 722 C CA . ARG A 1 93 ? 16.445 -11.381 -7.067 1.00 94.19 93 ARG A CA 1
ATOM 723 C C . ARG A 1 93 ? 14.965 -11.670 -6.819 1.00 94.19 93 ARG A C 1
ATOM 725 O O . ARG A 1 93 ? 14.147 -11.384 -7.688 1.00 94.19 93 ARG A O 1
ATOM 732 N N . GLU A 1 94 ? 14.623 -12.180 -5.641 1.00 95.38 94 GLU A N 1
ATOM 733 C CA . GLU A 1 94 ? 13.224 -12.370 -5.236 1.00 95.38 94 GLU A CA 1
ATOM 734 C C . GLU A 1 94 ? 12.472 -11.041 -5.157 1.00 95.38 94 GLU A C 1
ATOM 736 O O . GLU A 1 94 ? 11.360 -10.950 -5.674 1.00 95.38 94 GLU A O 1
ATOM 741 N N . ALA A 1 95 ? 13.097 -9.989 -4.617 1.00 95.94 95 ALA A N 1
ATOM 742 C CA . ALA A 1 95 ? 12.502 -8.654 -4.586 1.00 95.94 95 ALA A CA 1
ATOM 743 C C . ALA A 1 95 ? 12.161 -8.139 -5.999 1.00 95.94 95 ALA A C 1
ATOM 745 O O . ALA A 1 95 ? 11.080 -7.597 -6.214 1.00 95.94 95 ALA A O 1
ATOM 746 N N . LEU A 1 96 ? 13.035 -8.358 -6.990 1.00 95.75 96 LEU A N 1
ATOM 747 C CA . LEU A 1 96 ? 12.763 -8.002 -8.388 1.00 95.75 96 LEU A CA 1
ATOM 748 C C . LEU A 1 96 ? 11.592 -8.798 -8.982 1.00 95.75 96 LEU A C 1
ATOM 750 O O . LEU A 1 96 ? 10.745 -8.210 -9.657 1.00 95.75 96 LEU A O 1
ATOM 754 N N . TYR A 1 97 ? 11.513 -10.108 -8.729 1.00 95.56 97 TYR A N 1
ATOM 755 C CA . TYR A 1 97 ? 10.377 -10.919 -9.183 1.00 95.56 97 TYR A CA 1
ATOM 756 C C . TYR A 1 97 ? 9.062 -10.463 -8.546 1.00 95.56 97 TYR A C 1
ATOM 758 O O . TYR A 1 97 ? 8.068 -10.304 -9.255 1.00 95.56 97 TYR A O 1
ATOM 766 N N . ALA A 1 98 ? 9.070 -10.188 -7.241 1.00 96.00 98 ALA A N 1
ATOM 767 C CA . ALA A 1 98 ? 7.913 -9.667 -6.524 1.00 96.00 98 ALA A CA 1
ATOM 768 C C . ALA A 1 98 ? 7.475 -8.297 -7.068 1.00 96.00 98 ALA A C 1
ATOM 770 O O . ALA A 1 98 ? 6.282 -8.067 -7.248 1.00 96.00 98 ALA A O 1
ATOM 771 N N . VAL A 1 99 ? 8.422 -7.419 -7.425 1.00 96.88 99 VAL A N 1
ATOM 772 C CA . VAL A 1 99 ? 8.110 -6.145 -8.090 1.00 96.88 99 VAL A CA 1
ATOM 773 C C . VAL A 1 99 ? 7.414 -6.361 -9.430 1.00 96.88 99 VAL A C 1
ATOM 775 O O . VAL A 1 99 ? 6.412 -5.704 -9.707 1.00 96.88 99 VAL A O 1
ATOM 778 N N . HIS A 1 100 ? 7.906 -7.278 -10.264 1.00 95.31 100 HIS A N 1
ATOM 779 C CA . HIS A 1 100 ? 7.273 -7.560 -11.554 1.00 95.31 100 HIS A CA 1
ATOM 780 C C . HIS A 1 100 ? 5.864 -8.139 -11.401 1.00 95.31 100 HIS A C 1
ATOM 782 O O . HIS A 1 100 ? 4.964 -7.731 -12.139 1.00 95.31 100 HIS A O 1
ATOM 788 N N . ALA A 1 101 ? 5.665 -9.047 -10.444 1.00 95.12 101 ALA A N 1
ATOM 789 C CA . ALA A 1 101 ? 4.349 -9.593 -10.129 1.00 95.12 101 ALA A CA 1
ATOM 790 C C . ALA A 1 101 ? 3.391 -8.484 -9.664 1.00 95.12 101 ALA A C 1
ATOM 792 O O . ALA A 1 101 ? 2.332 -8.304 -10.262 1.00 95.12 101 ALA A O 1
ATOM 793 N N . ALA A 1 102 ? 3.816 -7.665 -8.695 1.00 95.62 102 ALA A N 1
ATOM 794 C CA . ALA A 1 102 ? 3.025 -6.555 -8.172 1.00 95.62 102 ALA A CA 1
ATOM 795 C C . ALA A 1 102 ? 2.677 -5.517 -9.251 1.00 95.62 102 ALA A C 1
ATOM 797 O O . ALA A 1 102 ? 1.553 -5.026 -9.306 1.00 95.62 102 ALA A O 1
ATOM 798 N N . TYR A 1 103 ? 3.622 -5.194 -10.138 1.00 95.75 103 TYR A N 1
ATOM 799 C CA . TYR A 1 103 ? 3.371 -4.291 -11.259 1.00 95.75 103 TYR A CA 1
ATOM 800 C C . TYR A 1 103 ? 2.313 -4.857 -12.212 1.00 95.75 103 TYR A C 1
ATOM 802 O O . TYR A 1 103 ? 1.403 -4.131 -12.613 1.00 95.75 103 TYR A O 1
ATOM 810 N N . LYS A 1 104 ? 2.414 -6.143 -12.568 1.00 93.81 104 LYS A N 1
ATOM 811 C CA . LYS A 1 104 ? 1.461 -6.785 -13.477 1.00 93.81 104 LYS A CA 1
ATOM 812 C C . LYS A 1 104 ? 0.054 -6.813 -12.885 1.00 93.81 104 LYS A C 1
ATOM 814 O O . LYS A 1 104 ? -0.881 -6.483 -13.598 1.00 93.81 104 LYS A O 1
ATOM 819 N N . GLU A 1 105 ? -0.059 -7.180 -11.613 1.00 92.94 105 GLU A N 1
ATOM 820 C CA . GLU A 1 105 ? -1.334 -7.368 -10.922 1.00 92.94 105 GLU A CA 1
ATOM 821 C C . GLU A 1 105 ? -1.986 -6.034 -10.544 1.00 92.94 105 GLU A C 1
ATOM 823 O O . GLU A 1 105 ? -3.120 -5.788 -10.915 1.00 92.94 105 GLU A O 1
ATOM 828 N N . TYR A 1 106 ? -1.274 -5.123 -9.877 1.00 93.06 106 TYR A N 1
ATOM 829 C CA . TYR A 1 106 ? -1.904 -3.943 -9.267 1.00 93.06 106 TYR A CA 1
ATOM 830 C C . TYR A 1 106 ? -1.776 -2.654 -10.083 1.00 93.06 106 TYR A C 1
ATOM 832 O O . TYR A 1 106 ? -2.475 -1.690 -9.798 1.00 93.06 106 TYR A O 1
ATOM 840 N N . ILE A 1 107 ? -0.872 -2.584 -11.066 1.00 92.44 107 ILE A N 1
ATOM 841 C CA . ILE A 1 107 ? -0.579 -1.330 -11.785 1.00 92.44 107 ILE A CA 1
ATOM 842 C C . ILE A 1 107 ? -0.953 -1.428 -13.267 1.00 92.44 107 ILE A C 1
ATOM 844 O O . ILE A 1 107 ? -1.582 -0.517 -13.820 1.00 92.44 107 ILE A O 1
ATOM 848 N N . ASN A 1 108 ? -0.526 -2.505 -13.928 1.00 89.94 108 ASN A N 1
ATOM 849 C CA . ASN A 1 108 ? -0.677 -2.689 -15.369 1.00 89.94 108 ASN A CA 1
ATOM 850 C C . ASN A 1 108 ? -1.957 -3.425 -15.770 1.00 89.94 108 ASN A C 1
ATOM 852 O O . ASN A 1 108 ? -2.292 -3.420 -16.949 1.00 89.94 108 ASN A O 1
ATOM 856 N N . ASP A 1 109 ? -2.657 -4.048 -14.826 1.00 83.81 109 ASP A N 1
ATOM 857 C CA . ASP A 1 109 ? -3.926 -4.701 -15.113 1.00 83.81 109 ASP A CA 1
ATOM 858 C C . ASP A 1 109 ? -4.993 -3.654 -15.472 1.00 83.81 109 ASP A C 1
ATOM 860 O O . ASP A 1 109 ? -5.263 -2.722 -14.710 1.00 83.81 109 ASP A O 1
ATOM 864 N N . GLU A 1 110 ? -5.562 -3.782 -16.669 1.00 76.75 110 GLU A N 1
ATOM 865 C CA . GLU A 1 110 ? -6.632 -2.913 -17.168 1.00 76.75 110 GLU A CA 1
ATOM 866 C C . GLU A 1 110 ? -7.997 -3.284 -16.581 1.00 76.75 110 GLU A C 1
ATOM 868 O O . GLU A 1 110 ? -8.910 -2.459 -16.574 1.00 76.75 110 GLU A O 1
ATOM 873 N N . THR A 1 111 ? -8.134 -4.503 -16.055 1.00 76.69 111 THR A N 1
ATOM 874 C CA . THR A 1 111 ? -9.371 -4.986 -15.433 1.00 76.69 111 THR A CA 1
ATOM 875 C C . THR A 1 111 ? -9.541 -4.470 -14.005 1.00 76.69 111 THR A C 1
ATOM 877 O O . THR A 1 111 ? -10.666 -4.361 -13.513 1.00 76.69 111 THR A O 1
ATOM 880 N N . ILE A 1 112 ? -8.442 -4.087 -13.345 1.00 77.50 112 ILE A N 1
ATOM 881 C CA . ILE A 1 112 ? -8.466 -3.543 -11.988 1.00 77.50 112 ILE A CA 1
ATOM 882 C C . ILE A 1 112 ? -8.643 -2.026 -12.036 1.00 77.50 112 ILE A C 1
ATOM 884 O O . ILE A 1 112 ? -7.833 -1.280 -12.592 1.00 77.50 112 ILE A O 1
ATOM 888 N N . SER A 1 113 ? -9.703 -1.544 -11.381 1.00 73.06 113 SER A N 1
ATOM 889 C CA . SER A 1 113 ? -9.926 -0.111 -11.200 1.00 73.06 113 SER A CA 1
ATOM 890 C C . SER A 1 113 ? -8.853 0.486 -10.286 1.00 73.06 113 SER A C 1
ATOM 892 O O . SER A 1 113 ? -8.906 0.382 -9.060 1.00 73.06 113 SER A O 1
ATOM 894 N N . ASN A 1 114 ? -7.883 1.160 -10.899 1.00 79.75 114 ASN A N 1
ATOM 895 C CA . ASN A 1 114 ? -6.788 1.845 -10.217 1.00 79.75 114 ASN A CA 1
ATOM 896 C C . ASN A 1 114 ? -7.117 3.316 -9.931 1.00 79.75 114 ASN A C 1
ATOM 898 O O . ASN A 1 114 ? -6.285 4.196 -10.124 1.00 79.75 114 ASN A O 1
ATOM 902 N N . SER A 1 115 ? -8.334 3.597 -9.449 1.00 85.81 115 SER A N 1
ATOM 903 C CA . SER A 1 115 ? -8.797 4.969 -9.167 1.00 85.81 115 SER A CA 1
ATOM 904 C C . SER A 1 115 ? -7.957 5.705 -8.116 1.00 85.81 115 SER A C 1
ATOM 906 O O . SER A 1 115 ? -8.031 6.924 -8.003 1.00 85.81 115 SER A O 1
ATOM 908 N N . TRP A 1 116 ? -7.204 4.960 -7.310 1.00 92.62 116 TRP A N 1
ATOM 909 C CA . TRP A 1 116 ? -6.325 5.478 -6.267 1.00 92.62 116 TRP A CA 1
ATOM 910 C C . TRP A 1 116 ? -4.940 5.884 -6.791 1.00 92.62 116 TRP A C 1
ATOM 912 O O . TRP A 1 116 ? -4.249 6.648 -6.122 1.00 92.62 116 TRP A O 1
ATOM 922 N N . LEU A 1 117 ? -4.524 5.374 -7.955 1.00 95.06 117 LEU A N 1
ATOM 923 C CA . LEU A 1 117 ? -3.191 5.578 -8.513 1.00 95.06 117 LEU A CA 1
ATOM 924 C C . LEU A 1 117 ? -3.212 6.722 -9.526 1.00 95.06 117 LEU A C 1
ATOM 926 O O . LEU A 1 117 ? -3.977 6.693 -10.492 1.00 95.06 117 LEU A O 1
ATOM 930 N N . GLN A 1 118 ? -2.339 7.715 -9.355 1.00 94.81 118 GLN A N 1
ATOM 931 C CA . GLN A 1 118 ? -2.291 8.824 -10.301 1.00 94.81 118 GLN A CA 1
ATOM 932 C C . GLN A 1 118 ? -1.704 8.382 -11.655 1.00 94.81 118 GLN A C 1
ATOM 934 O O . GLN A 1 118 ? -0.733 7.618 -11.682 1.00 94.81 118 GLN A O 1
ATOM 939 N N . PRO A 1 119 ? -2.213 8.903 -12.792 1.00 93.44 119 PRO A N 1
ATOM 940 C CA . PRO A 1 119 ? -1.688 8.569 -14.119 1.00 93.44 119 PRO A CA 1
ATOM 941 C C . PRO A 1 119 ? -0.183 8.833 -14.262 1.00 93.44 119 PRO A C 1
ATOM 943 O O . PRO A 1 119 ? 0.549 7.986 -14.764 1.00 93.44 119 PRO A O 1
ATOM 946 N N . ILE A 1 120 ? 0.295 9.962 -13.725 1.00 95.88 120 ILE A N 1
ATOM 947 C CA . ILE A 1 120 ? 1.716 10.348 -13.747 1.00 95.88 120 ILE A CA 1
ATOM 948 C C . ILE A 1 120 ? 2.571 9.305 -13.014 1.00 95.88 120 ILE A C 1
ATOM 950 O O . ILE A 1 120 ? 3.623 8.896 -13.506 1.00 95.88 120 ILE A O 1
ATOM 954 N N . THR A 1 121 ? 2.103 8.831 -11.859 1.00 95.94 121 THR A N 1
ATOM 955 C CA . THR A 1 121 ? 2.774 7.788 -11.079 1.00 95.94 121 THR A CA 1
ATOM 956 C C . THR A 1 121 ? 2.781 6.448 -11.812 1.00 95.94 121 THR A C 1
ATOM 958 O O . THR A 1 121 ? 3.813 5.774 -11.858 1.00 95.94 121 THR A O 1
ATOM 961 N N . LYS A 1 122 ? 1.655 6.071 -12.433 1.00 94.38 122 LYS A N 1
ATOM 962 C CA . LYS A 1 122 ? 1.546 4.852 -13.248 1.00 94.38 122 LYS A CA 1
ATOM 963 C C . LYS A 1 122 ? 2.548 4.864 -14.404 1.00 94.38 122 LYS A C 1
ATOM 965 O O . LYS A 1 122 ? 3.232 3.864 -14.636 1.00 94.38 122 LYS A O 1
ATOM 970 N N . ASP A 1 123 ? 2.667 5.986 -15.104 1.00 94.06 123 ASP A N 1
ATOM 971 C CA . ASP A 1 123 ? 3.589 6.130 -16.232 1.00 94.06 123 ASP A CA 1
ATOM 972 C C . ASP A 1 123 ? 5.052 6.156 -15.790 1.00 94.06 123 ASP A C 1
ATOM 974 O O . ASP A 1 123 ? 5.888 5.511 -16.426 1.00 94.06 123 ASP A O 1
ATOM 978 N N . LEU A 1 124 ? 5.359 6.804 -14.663 1.00 95.25 124 LEU A N 1
ATOM 979 C CA . LEU A 1 124 ? 6.690 6.762 -14.058 1.00 95.25 124 LEU A CA 1
ATOM 980 C C . LEU A 1 124 ? 7.119 5.318 -13.758 1.00 95.25 124 LEU A C 1
ATOM 982 O O . LEU A 1 124 ? 8.190 4.891 -14.188 1.00 95.25 124 LEU A O 1
ATOM 986 N N . ILE A 1 125 ? 6.275 4.547 -13.064 1.00 95.56 125 ILE A N 1
ATOM 987 C CA . ILE A 1 125 ? 6.571 3.147 -12.727 1.00 95.56 125 ILE A CA 1
ATOM 988 C C . ILE A 1 125 ? 6.742 2.319 -14.004 1.00 95.56 125 ILE A C 1
ATOM 990 O O . ILE A 1 125 ? 7.713 1.574 -14.124 1.00 95.56 125 ILE A O 1
ATOM 994 N N . ARG A 1 126 ? 5.860 2.494 -14.995 1.00 94.81 126 ARG A N 1
ATOM 995 C CA . ARG A 1 126 ? 5.951 1.813 -16.298 1.00 94.81 126 ARG A CA 1
ATOM 996 C C . ARG A 1 126 ? 7.292 2.067 -16.990 1.00 94.81 126 ARG A C 1
ATOM 998 O O . ARG A 1 126 ? 7.907 1.125 -17.489 1.00 94.81 126 ARG A O 1
ATOM 1005 N N . GLN A 1 127 ? 7.762 3.314 -16.998 1.00 95.31 127 GLN A N 1
ATOM 1006 C CA . GLN A 1 127 ? 9.055 3.679 -17.583 1.00 95.31 127 GLN A CA 1
ATOM 1007 C C . GLN A 1 127 ? 10.243 3.098 -16.807 1.00 95.31 127 GLN A C 1
ATOM 1009 O O . GLN A 1 127 ? 11.229 2.681 -17.415 1.00 95.31 127 GLN A O 1
ATOM 1014 N N . LEU A 1 128 ? 10.175 3.068 -15.473 1.00 94.94 128 LEU A N 1
ATOM 1015 C CA . LEU A 1 128 ? 11.228 2.473 -14.647 1.00 94.94 128 LEU A CA 1
ATOM 1016 C C . LEU A 1 128 ? 11.333 0.963 -14.894 1.00 94.94 128 LEU A C 1
ATOM 1018 O O . LEU A 1 128 ? 12.431 0.458 -15.137 1.00 94.94 128 LEU A O 1
ATOM 1022 N N . ILE A 1 129 ? 10.193 0.264 -14.921 1.00 94.94 129 ILE A N 1
ATOM 1023 C CA . ILE A 1 129 ? 10.125 -1.173 -15.208 1.00 94.94 129 ILE A CA 1
ATOM 1024 C C . ILE A 1 129 ? 10.668 -1.484 -16.609 1.00 94.94 129 ILE A C 1
ATOM 1026 O O . ILE A 1 129 ? 11.482 -2.398 -16.753 1.00 94.94 129 ILE A O 1
ATOM 1030 N N . SER A 1 130 ? 10.275 -0.720 -17.637 1.00 93.62 130 SER A N 1
ATOM 1031 C CA . SER A 1 130 ? 10.712 -0.973 -19.020 1.00 93.62 130 SER A CA 1
ATOM 1032 C C . SER A 1 130 ? 12.219 -0.791 -19.209 1.00 93.62 130 SER A C 1
ATOM 1034 O O . SER A 1 130 ? 12.849 -1.570 -19.925 1.00 93.62 130 SER A O 1
ATOM 1036 N N . LYS A 1 131 ? 12.820 0.177 -18.508 1.00 93.25 131 LYS A N 1
ATOM 1037 C CA . LYS A 1 131 ? 14.270 0.425 -18.524 1.00 93.25 131 LYS A CA 1
ATOM 1038 C C . LYS A 1 131 ? 15.076 -0.576 -17.690 1.00 93.25 131 LYS A C 1
ATOM 1040 O O . LYS A 1 131 ? 16.300 -0.554 -17.769 1.00 93.25 131 LYS A O 1
ATOM 1045 N N . ARG A 1 132 ? 14.426 -1.419 -16.871 1.00 89.88 132 ARG A N 1
ATOM 1046 C CA . ARG A 1 132 ? 15.062 -2.362 -15.921 1.00 89.88 132 ARG A CA 1
ATOM 1047 C C . ARG A 1 132 ? 16.094 -1.718 -14.981 1.00 89.88 132 ARG A C 1
ATOM 1049 O O . ARG A 1 132 ? 16.932 -2.408 -14.407 1.00 89.88 132 ARG A O 1
ATOM 1056 N N . SER A 1 133 ? 16.034 -0.400 -14.820 1.00 84.31 133 SER A N 1
ATOM 1057 C CA . SER A 1 133 ? 16.975 0.390 -14.030 1.00 84.31 133 SER A CA 1
ATOM 1058 C C . SER A 1 133 ? 16.226 1.014 -12.863 1.00 84.31 133 SER A C 1
ATOM 1060 O O . SER A 1 133 ? 15.818 2.174 -12.919 1.00 84.31 133 SER A O 1
ATOM 1062 N N . TYR A 1 134 ? 16.010 0.217 -11.822 1.00 92.75 134 TYR A N 1
ATOM 1063 C CA . TYR A 1 134 ? 15.329 0.646 -10.610 1.00 92.75 134 TYR A CA 1
ATOM 1064 C C . TYR A 1 134 ? 15.802 -0.150 -9.400 1.00 92.75 134 TYR A C 1
ATOM 1066 O O . TYR A 1 134 ? 16.303 -1.272 -9.506 1.00 92.75 134 TYR A O 1
ATOM 1074 N N . ASP A 1 135 ? 15.613 0.448 -8.233 1.00 94.25 135 ASP A N 1
ATOM 1075 C CA . ASP A 1 135 ? 15.771 -0.234 -6.963 1.00 94.25 135 ASP A CA 1
ATOM 1076 C C . ASP A 1 135 ? 14.426 -0.877 -6.563 1.00 94.25 135 ASP A C 1
ATOM 1078 O O . ASP A 1 135 ? 13.421 -0.164 -6.437 1.00 94.25 135 ASP A O 1
ATOM 1082 N N . PRO A 1 136 ? 14.361 -2.216 -6.395 1.00 95.00 136 PRO A N 1
ATOM 1083 C CA . PRO A 1 136 ? 13.111 -2.901 -6.076 1.00 95.00 136 PRO A CA 1
ATOM 1084 C C . PRO A 1 136 ? 12.490 -2.440 -4.753 1.00 95.00 136 PRO A C 1
ATOM 1086 O O . PRO A 1 136 ? 11.277 -2.540 -4.593 1.00 95.00 136 PRO A O 1
ATOM 1089 N N . TYR A 1 137 ? 13.285 -1.907 -3.822 1.00 95.50 137 TYR A N 1
ATOM 1090 C CA . TYR A 1 137 ? 12.796 -1.497 -2.504 1.00 95.50 137 TYR A CA 1
ATOM 1091 C C . TYR A 1 137 ? 12.140 -0.111 -2.501 1.00 95.50 137 TYR A C 1
ATOM 1093 O O . TYR A 1 137 ? 11.469 0.247 -1.535 1.00 95.50 137 TYR A O 1
ATOM 1101 N N . THR A 1 138 ? 12.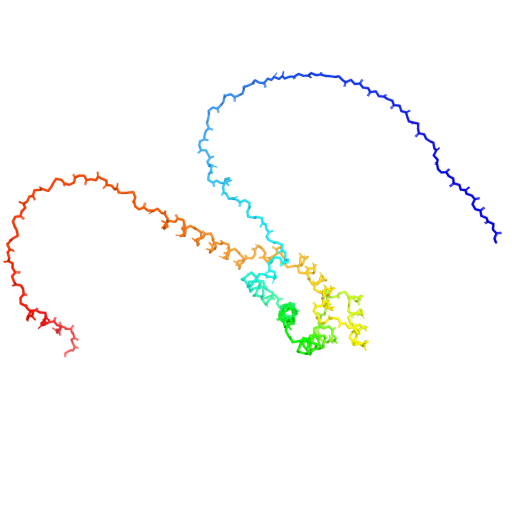322 0.678 -3.564 1.00 95.06 138 THR A N 1
ATOM 1102 C CA . THR A 1 138 ? 11.872 2.079 -3.609 1.00 95.06 138 THR A CA 1
ATOM 1103 C C . THR A 1 138 ? 10.955 2.403 -4.785 1.00 95.06 138 THR A C 1
ATOM 1105 O O . THR A 1 138 ? 10.240 3.404 -4.735 1.00 95.06 138 THR A O 1
ATOM 1108 N N . ILE A 1 139 ? 10.892 1.544 -5.809 1.00 96.31 139 ILE A N 1
ATOM 1109 C CA . ILE A 1 139 ? 10.095 1.774 -7.026 1.00 96.31 139 ILE A CA 1
ATOM 1110 C C . ILE A 1 139 ? 8.609 2.075 -6.764 1.00 96.31 139 ILE A C 1
ATOM 1112 O O . ILE A 1 139 ? 8.013 2.878 -7.479 1.00 96.31 139 ILE A O 1
ATOM 1116 N N . PHE A 1 140 ? 8.012 1.480 -5.727 1.00 96.81 140 PHE A N 1
ATOM 1117 C CA . PHE A 1 140 ? 6.600 1.683 -5.391 1.00 96.81 140 PHE A CA 1
ATOM 1118 C C . PHE A 1 140 ? 6.338 2.794 -4.369 1.00 96.81 140 PHE A C 1
ATOM 1120 O O . PHE A 1 140 ? 5.177 3.039 -4.052 1.00 96.81 140 PHE A O 1
ATOM 1127 N N . LEU A 1 141 ? 7.357 3.509 -3.873 1.00 95.31 141 LEU A N 1
ATOM 1128 C CA . LEU A 1 141 ? 7.144 4.608 -2.918 1.00 95.31 141 LEU A CA 1
ATOM 1129 C C . LEU A 1 141 ? 6.181 5.691 -3.441 1.00 95.31 141 LEU A C 1
ATOM 1131 O O . LEU A 1 141 ? 5.310 6.110 -2.674 1.00 95.31 141 LEU A O 1
ATOM 1135 N N . PRO A 1 142 ? 6.255 6.123 -4.719 1.00 95.88 142 PRO A N 1
ATOM 1136 C CA . PRO A 1 142 ? 5.283 7.065 -5.268 1.00 95.88 142 PRO A CA 1
ATOM 1137 C C . PRO A 1 142 ? 3.846 6.521 -5.249 1.00 95.88 142 PRO A C 1
ATOM 1139 O O . PRO A 1 142 ? 2.940 7.205 -4.785 1.00 95.88 142 PRO A O 1
ATOM 1142 N N . ALA A 1 143 ? 3.640 5.265 -5.660 1.00 96.12 143 ALA A N 1
ATOM 1143 C CA . ALA A 1 143 ? 2.319 4.632 -5.637 1.00 96.12 143 ALA A CA 1
ATOM 1144 C C . ALA A 1 143 ? 1.788 4.450 -4.206 1.00 96.12 143 ALA A C 1
ATOM 1146 O O . ALA A 1 143 ? 0.619 4.721 -3.941 1.00 96.12 143 ALA A O 1
ATOM 1147 N N . MET A 1 144 ? 2.645 4.068 -3.254 1.00 95.81 144 MET A N 1
ATOM 1148 C CA . MET A 1 144 ? 2.276 4.017 -1.836 1.00 95.81 144 MET A CA 1
ATOM 1149 C C . MET A 1 144 ? 1.808 5.378 -1.325 1.00 95.81 144 MET A C 1
ATOM 1151 O O . MET A 1 144 ? 0.847 5.443 -0.563 1.00 95.81 144 MET A O 1
ATOM 1155 N N . LYS A 1 145 ? 2.450 6.472 -1.748 1.00 96.06 145 LYS A N 1
ATOM 1156 C CA . LYS A 1 145 ? 2.044 7.829 -1.367 1.00 96.06 145 LYS A CA 1
ATOM 1157 C C . LYS A 1 145 ? 0.655 8.178 -1.907 1.00 96.06 145 LYS A C 1
ATOM 1159 O O . LYS A 1 145 ? -0.173 8.665 -1.136 1.00 96.06 145 LYS A O 1
ATOM 1164 N N . ASP A 1 146 ? 0.394 7.887 -3.180 1.00 96.38 146 ASP A N 1
ATOM 1165 C CA . ASP A 1 146 ? -0.919 8.100 -3.803 1.00 96.38 146 ASP A CA 1
ATOM 1166 C C . ASP A 1 146 ? -2.010 7.302 -3.077 1.00 96.38 146 ASP A C 1
ATOM 1168 O O . ASP A 1 146 ? -3.043 7.849 -2.685 1.00 96.38 146 ASP A O 1
ATOM 1172 N N . MET A 1 147 ? -1.740 6.026 -2.789 1.00 95.44 147 MET A N 1
ATOM 1173 C CA . MET A 1 147 ? -2.656 5.162 -2.049 1.00 95.44 147 MET A CA 1
ATOM 1174 C C . MET A 1 147 ? -2.914 5.660 -0.624 1.00 95.44 147 MET A C 1
ATOM 1176 O O . MET A 1 147 ? -4.062 5.696 -0.186 1.00 95.44 147 MET A O 1
ATOM 1180 N N . LEU A 1 148 ? -1.873 6.056 0.114 1.00 95.56 148 LEU A N 1
ATOM 1181 C CA . LEU A 1 148 ? -2.013 6.594 1.471 1.00 95.56 148 LEU A CA 1
ATOM 1182 C C . LEU A 1 148 ? -2.889 7.848 1.475 1.00 95.56 148 LEU A C 1
ATOM 1184 O O . LEU A 1 148 ? -3.741 8.009 2.351 1.00 95.56 148 LEU A O 1
ATOM 1188 N N . GLN A 1 149 ? -2.707 8.724 0.486 1.00 96.38 149 GLN A N 1
ATOM 1189 C CA . GLN A 1 149 ? -3.546 9.902 0.313 1.00 96.38 149 GLN A CA 1
ATOM 1190 C C . GLN A 1 149 ? -4.997 9.513 0.000 1.00 96.38 149 GLN A C 1
ATOM 1192 O O . GLN A 1 149 ? -5.914 10.041 0.632 1.00 96.38 149 GLN A O 1
ATOM 1197 N N . TYR A 1 150 ? -5.205 8.560 -0.907 1.00 95.81 150 TYR A N 1
ATOM 1198 C CA . TYR A 1 150 ? -6.527 8.049 -1.256 1.00 95.81 150 TYR A CA 1
ATOM 1199 C C . TYR A 1 150 ? -7.248 7.428 -0.047 1.00 95.81 150 TYR A C 1
ATOM 1201 O O . TYR A 1 150 ? -8.395 7.780 0.240 1.00 95.81 150 TYR A O 1
ATOM 1209 N N . LEU A 1 151 ? -6.572 6.568 0.719 1.00 95.88 151 LEU A N 1
ATOM 1210 C CA . LEU A 1 151 ? -7.105 5.964 1.944 1.00 95.88 151 LEU A CA 1
ATOM 1211 C C . LEU A 1 151 ? -7.451 7.024 2.990 1.00 95.88 151 LEU A C 1
ATOM 1213 O O . LEU A 1 151 ? -8.521 6.972 3.602 1.00 95.88 151 LEU A O 1
ATOM 1217 N N . LYS A 1 152 ? -6.574 8.020 3.159 1.00 95.75 152 LYS A N 1
ATOM 1218 C CA . LYS A 1 152 ? -6.793 9.134 4.084 1.00 95.75 152 LYS A CA 1
ATOM 1219 C C . LYS A 1 152 ? -8.047 9.937 3.737 1.00 95.75 152 LYS A C 1
ATOM 1221 O O . LYS A 1 152 ? -8.780 10.323 4.642 1.00 95.75 152 LYS A O 1
ATOM 1226 N N . GLN A 1 153 ? -8.283 10.192 2.453 1.00 96.12 153 GLN A N 1
ATOM 1227 C CA . GLN A 1 153 ? -9.419 10.990 1.992 1.00 96.12 153 GLN A CA 1
ATOM 1228 C C . GLN A 1 153 ? -10.745 10.224 2.054 1.00 96.12 153 GLN A C 1
ATOM 1230 O O . GLN A 1 153 ? -11.757 10.807 2.426 1.00 96.12 153 GLN A O 1
ATOM 1235 N N . ASN A 1 154 ? -10.742 8.930 1.720 1.00 95.62 154 ASN A N 1
ATOM 1236 C CA . ASN A 1 154 ? -11.983 8.186 1.476 1.00 95.62 154 ASN A CA 1
ATOM 1237 C C . ASN A 1 154 ? -12.397 7.257 2.627 1.00 95.62 154 ASN A C 1
ATOM 1239 O O . ASN A 1 154 ? -13.586 7.034 2.838 1.00 95.62 154 ASN A O 1
ATOM 1243 N N . PHE A 1 155 ? -11.439 6.707 3.378 1.00 95.81 155 PHE A N 1
ATOM 1244 C CA . PHE A 1 155 ? -11.707 5.605 4.313 1.00 95.81 155 PHE A CA 1
ATOM 1245 C C . PHE A 1 155 ? -11.309 5.914 5.747 1.00 95.81 155 PHE A C 1
ATOM 1247 O O . PHE A 1 155 ? -11.957 5.445 6.674 1.00 95.81 155 PHE A O 1
ATOM 1254 N N . TYR A 1 156 ? -10.269 6.715 5.955 1.00 95.94 156 TYR A N 1
ATOM 1255 C CA . TYR A 1 156 ? -9.632 6.865 7.260 1.00 95.94 156 TYR A CA 1
ATOM 1256 C C . TYR A 1 156 ? -10.562 7.395 8.365 1.00 95.94 156 TYR A C 1
ATOM 1258 O O . TYR A 1 156 ? -10.597 6.825 9.453 1.00 95.94 156 TYR A O 1
ATOM 1266 N N . SER A 1 157 ? -11.372 8.423 8.091 1.00 96.00 157 SER A N 1
ATOM 1267 C CA . SER A 1 157 ? -12.353 8.931 9.071 1.00 96.00 157 SER A CA 1
ATOM 1268 C C . SER A 1 157 ? -13.405 7.871 9.439 1.00 96.00 157 SER A C 1
ATOM 1270 O O . SER A 1 157 ? -13.733 7.663 10.612 1.00 96.00 157 SER A O 1
ATOM 1272 N N . ASN A 1 158 ? -13.885 7.133 8.436 1.00 96.75 158 ASN A N 1
ATOM 1273 C CA . ASN A 1 158 ? -14.880 6.076 8.614 1.00 96.75 158 ASN A CA 1
ATOM 1274 C C . ASN A 1 158 ? -14.286 4.874 9.361 1.00 96.75 158 ASN A C 1
ATOM 1276 O O . ASN A 1 158 ? -14.921 4.316 10.250 1.00 96.75 158 ASN A O 1
ATOM 1280 N N . PHE A 1 159 ? -13.033 4.525 9.072 1.00 97.06 159 PHE A N 1
ATOM 1281 C CA . PHE A 1 159 ? -12.300 3.484 9.778 1.00 97.06 159 PHE A CA 1
ATOM 1282 C C . PHE A 1 159 ? -12.154 3.813 11.267 1.00 97.06 159 PHE A C 1
ATOM 1284 O O . PHE A 1 159 ? -12.496 2.991 12.114 1.00 97.06 159 PHE A O 1
ATOM 1291 N N . LEU A 1 160 ? -11.726 5.031 11.608 1.00 95.44 160 LEU A N 1
ATOM 1292 C CA . LEU A 1 160 ? -11.548 5.442 13.006 1.00 95.44 160 LEU A CA 1
ATOM 1293 C C . LEU A 1 160 ? -12.866 5.523 13.791 1.00 95.44 160 LEU A C 1
ATOM 1295 O O . LEU A 1 160 ? -12.873 5.369 15.012 1.00 95.44 160 LEU A O 1
ATOM 1299 N N . SER A 1 161 ? -13.984 5.762 13.107 1.00 94.81 161 SER A N 1
ATOM 1300 C CA . SER A 1 161 ? -15.321 5.763 13.711 1.00 94.81 161 SER A CA 1
ATOM 1301 C C . SER A 1 161 ? -16.009 4.390 13.685 1.00 94.81 161 SER A C 1
ATOM 1303 O O . SER A 1 161 ? -17.046 4.217 14.342 1.00 94.81 161 SER A O 1
ATOM 1305 N N . SER A 1 162 ? -15.420 3.409 12.994 1.00 96.62 162 SER A N 1
ATOM 1306 C CA . SER A 1 162 ? -15.951 2.055 12.839 1.00 96.62 162 SER A CA 1
ATOM 1307 C C . SER A 1 162 ? -15.996 1.277 14.155 1.00 96.62 162 SER A C 1
ATOM 1309 O O . SER A 1 162 ? -15.267 1.553 15.115 1.00 96.62 162 SER A O 1
ATOM 1311 N N . GLN A 1 163 ? -16.843 0.248 14.187 1.00 95.75 163 GLN A N 1
ATOM 1312 C CA . GLN A 1 163 ? -16.928 -0.644 15.339 1.00 95.75 163 GLN A CA 1
ATOM 1313 C C . GLN A 1 163 ? -15.648 -1.470 15.530 1.00 95.75 163 GLN A C 1
ATOM 1315 O O . GLN A 1 163 ? -15.250 -1.708 16.670 1.00 95.75 163 GLN A O 1
ATOM 1320 N N . ILE A 1 164 ? -14.971 -1.840 14.437 1.00 95.38 164 ILE A N 1
ATOM 1321 C CA . ILE A 1 164 ? -13.698 -2.578 14.456 1.00 95.38 164 ILE A CA 1
ATOM 1322 C C . ILE A 1 164 ? -12.657 -1.797 15.269 1.00 95.38 164 ILE A C 1
ATOM 1324 O O . ILE A 1 164 ? -12.073 -2.318 16.223 1.00 95.38 164 ILE A O 1
ATOM 1328 N N . TRP A 1 165 ? -12.491 -0.507 14.961 1.00 95.31 165 TRP A N 1
ATOM 1329 C CA . TRP A 1 165 ? -11.531 0.346 15.659 1.00 95.31 165 TRP A CA 1
ATOM 1330 C C . TRP A 1 165 ? -11.911 0.596 17.125 1.00 95.31 165 TRP A C 1
ATOM 1332 O O . TRP A 1 165 ? -11.067 0.503 18.020 1.00 95.31 165 TRP A O 1
ATOM 1342 N N . LYS A 1 166 ? -13.197 0.852 17.402 1.00 93.94 166 LYS A N 1
ATOM 1343 C CA . LYS A 1 166 ? -13.704 1.035 18.775 1.00 93.94 166 LYS A CA 1
ATOM 1344 C C . LYS A 1 166 ? -13.464 -0.201 19.646 1.00 93.94 166 LYS A C 1
ATOM 1346 O O . LYS A 1 166 ? -13.004 -0.067 20.780 1.00 93.94 166 LYS A O 1
ATOM 1351 N N . ASN A 1 167 ? -13.717 -1.396 19.113 1.00 94.12 167 ASN A N 1
ATOM 1352 C CA . ASN A 1 167 ? -13.479 -2.659 19.814 1.00 94.12 167 ASN A CA 1
ATOM 1353 C C . ASN A 1 167 ? -11.992 -2.843 20.152 1.00 94.12 167 ASN A C 1
ATOM 1355 O O . ASN A 1 167 ? -11.656 -3.203 21.283 1.00 94.12 167 ASN A O 1
ATOM 1359 N N . TYR A 1 168 ? -11.101 -2.533 19.207 1.00 94.00 168 TYR A N 1
ATOM 1360 C CA . TYR A 1 168 ? -9.657 -2.568 19.432 1.00 94.00 168 TYR A CA 1
ATOM 1361 C C . TYR A 1 168 ? -9.213 -1.617 20.555 1.00 94.00 168 TYR A C 1
ATOM 1363 O O . TYR A 1 168 ? -8.478 -2.027 21.460 1.00 94.00 168 TYR A O 1
ATOM 1371 N N . LEU A 1 169 ? -9.699 -0.369 20.557 1.00 91.38 169 LEU A N 1
ATOM 1372 C CA . LEU A 1 169 ? -9.376 0.598 21.612 1.00 91.38 169 LEU A CA 1
ATOM 1373 C C . LEU A 1 169 ? -9.881 0.144 22.987 1.00 91.38 169 LEU A C 1
ATOM 1375 O O . LEU A 1 169 ? -9.139 0.237 23.967 1.00 91.38 169 LEU A O 1
ATOM 1379 N N . ASN A 1 170 ? -11.102 -0.390 23.060 1.00 90.38 170 ASN A N 1
ATOM 1380 C CA . ASN A 1 170 ? -11.669 -0.917 24.302 1.00 90.38 170 ASN A CA 1
ATOM 1381 C C . ASN A 1 170 ? -10.825 -2.072 24.855 1.00 90.38 170 ASN A C 1
ATOM 1383 O O . ASN A 1 170 ? -10.486 -2.069 26.041 1.00 90.38 170 ASN A O 1
ATOM 1387 N N . LYS A 1 171 ? -10.405 -3.005 23.991 1.00 89.06 171 LYS A N 1
ATOM 1388 C CA . LYS A 1 171 ? -9.518 -4.112 24.370 1.00 89.06 171 LYS A CA 1
ATOM 1389 C C . LYS A 1 171 ? -8.174 -3.602 24.899 1.00 89.06 171 LYS A C 1
ATOM 1391 O O . LYS A 1 171 ? -7.768 -3.971 25.998 1.00 89.06 171 LYS A O 1
ATOM 1396 N N . LYS A 1 172 ? -7.526 -2.660 24.199 1.00 86.31 172 LYS A N 1
ATOM 1397 C CA . LYS A 1 172 ? -6.262 -2.051 24.662 1.00 86.31 172 LYS A CA 1
ATOM 1398 C C . LYS A 1 172 ? -6.410 -1.327 26.004 1.00 86.31 172 LYS A C 1
ATOM 1400 O O . LYS A 1 172 ? -5.471 -1.327 26.800 1.00 86.31 172 LYS A O 1
ATOM 1405 N N . GLN A 1 173 ? -7.552 -0.692 26.272 1.00 83.50 173 GLN A N 1
ATOM 1406 C CA . GLN A 1 173 ? -7.817 -0.058 27.567 1.00 83.50 173 GLN A CA 1
ATOM 1407 C C . GLN A 1 173 ? -8.018 -1.088 28.685 1.00 83.50 173 GLN A C 1
ATOM 1409 O O . GLN A 1 173 ? -7.486 -0.896 29.781 1.00 83.50 173 GLN A O 1
ATOM 1414 N N . GLN A 1 174 ? -8.734 -2.181 28.417 1.00 82.56 174 GLN A N 1
ATOM 1415 C CA . GLN A 1 174 ? -8.907 -3.284 29.366 1.00 82.56 174 GLN A CA 1
ATOM 1416 C C . GLN A 1 174 ? -7.568 -3.958 29.694 1.00 82.56 174 GLN A C 1
ATOM 1418 O O . GLN A 1 174 ? -7.247 -4.119 30.869 1.00 82.56 174 GLN A O 1
ATOM 1423 N N . ASP A 1 175 ? -6.733 -4.236 28.691 1.00 81.69 175 ASP A N 1
ATOM 1424 C CA . ASP A 1 175 ? -5.404 -4.829 28.891 1.00 81.69 175 ASP A CA 1
ATOM 1425 C C . ASP A 1 175 ? -4.497 -3.939 29.757 1.00 81.69 175 ASP A C 1
ATOM 1427 O O . ASP A 1 175 ? -3.770 -4.427 30.626 1.00 81.69 175 ASP A O 1
ATOM 1431 N N . LYS A 1 176 ? -4.562 -2.612 29.566 1.00 74.94 176 LYS A N 1
ATOM 1432 C CA . LYS A 1 176 ? -3.840 -1.643 30.408 1.00 74.94 176 LYS A CA 1
ATOM 1433 C C . LYS A 1 176 ? -4.351 -1.641 31.849 1.00 74.94 176 LYS A C 1
ATOM 1435 O O . LYS A 1 176 ? -3.538 -1.603 32.770 1.00 74.94 176 LYS A O 1
ATOM 1440 N N . ARG A 1 177 ? -5.673 -1.700 32.054 1.00 69.31 177 ARG A N 1
ATOM 1441 C CA . ARG A 1 177 ? -6.270 -1.791 33.397 1.00 69.31 177 ARG A CA 1
ATOM 1442 C C . ARG A 1 177 ? -5.860 -3.090 34.093 1.00 69.31 177 ARG A C 1
ATOM 1444 O O . ARG A 1 177 ? -5.397 -3.033 35.224 1.00 69.31 177 ARG A O 1
ATOM 1451 N N . ASN A 1 178 ? -5.912 -4.223 33.398 1.00 65.12 178 ASN A N 1
ATOM 1452 C CA . ASN A 1 178 ? -5.553 -5.529 33.955 1.00 65.12 178 ASN A CA 1
ATOM 1453 C C . ASN A 1 178 ? -4.061 -5.625 34.319 1.00 65.12 178 ASN A C 1
ATOM 1455 O O . ASN A 1 178 ? -3.716 -6.195 35.351 1.00 65.12 178 ASN A O 1
ATOM 1459 N N . LYS A 1 179 ? -3.166 -5.003 33.537 1.00 60.06 179 LYS A N 1
ATOM 1460 C CA . LYS A 1 179 ? -1.739 -4.905 33.896 1.00 60.06 179 LYS A CA 1
ATOM 1461 C C . LYS A 1 179 ? -1.471 -3.967 35.080 1.00 60.06 179 LYS A C 1
ATOM 1463 O O . LYS A 1 179 ? -0.528 -4.210 35.824 1.00 60.06 179 LYS A O 1
ATOM 1468 N N . GLY A 1 180 ? -2.291 -2.932 35.278 1.00 52.34 180 GLY A N 1
ATOM 1469 C CA . GLY A 1 180 ? -2.188 -2.018 36.422 1.00 52.34 180 GLY A CA 1
ATOM 1470 C C . GLY A 1 180 ? -2.748 -2.571 37.739 1.00 52.34 180 GLY A C 1
ATOM 1471 O O . GLY A 1 180 ? -2.384 -2.077 38.800 1.00 52.34 180 GLY A O 1
ATOM 1472 N N . ILE A 1 181 ? -3.605 -3.597 37.690 1.00 53.34 181 ILE A N 1
ATOM 1473 C CA . ILE A 1 181 ? -4.211 -4.215 38.884 1.00 53.34 181 ILE A CA 1
ATOM 1474 C C . ILE A 1 181 ? -3.278 -5.268 39.519 1.00 53.34 181 ILE A C 1
ATOM 1476 O O . ILE A 1 181 ? -3.353 -5.508 40.719 1.00 53.34 181 ILE A O 1
ATOM 1480 N N . ASN A 1 182 ? -2.324 -5.825 38.765 1.00 48.84 182 ASN 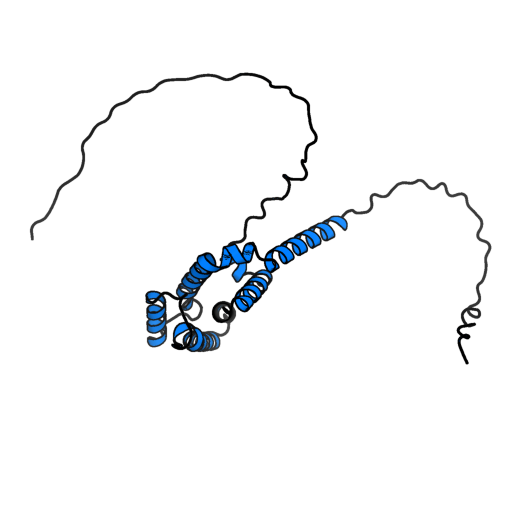A N 1
ATOM 1481 C CA . ASN A 1 182 ? -1.432 -6.887 39.254 1.00 48.84 182 ASN A CA 1
ATOM 1482 C C . ASN A 1 182 ? -0.078 -6.387 39.801 1.00 48.84 182 ASN A C 1
ATOM 1484 O O . ASN A 1 182 ? 0.769 -7.206 40.148 1.00 48.84 182 ASN A O 1
ATOM 1488 N N . SER A 1 183 ? 0.157 -5.070 39.881 1.00 42.25 183 SER A N 1
ATOM 1489 C CA . SER A 1 183 ? 1.430 -4.507 40.371 1.00 42.25 183 SER A CA 1
ATOM 1490 C C . SER A 1 183 ? 1.366 -3.918 41.783 1.00 42.25 183 SER A C 1
ATOM 1492 O O . SER A 1 183 ? 2.318 -3.268 42.214 1.00 42.25 183 SER A O 1
ATOM 1494 N N . SER A 1 184 ? 0.277 -4.118 42.522 1.00 45.22 184 SER A N 1
ATOM 1495 C CA . SER A 1 184 ? 0.295 -3.907 43.967 1.00 45.22 184 SER A CA 1
ATOM 1496 C C . SER A 1 184 ? 0.856 -5.161 44.622 1.00 45.22 184 SER A C 1
ATOM 1498 O O . SER A 1 184 ? 0.128 -6.123 44.869 1.00 45.22 184 SER A O 1
ATOM 1500 N N . THR A 1 185 ? 2.157 -5.144 44.913 1.00 51.03 185 THR A N 1
ATOM 1501 C CA . THR A 1 185 ? 2.714 -5.940 46.009 1.00 51.03 185 THR A CA 1
ATOM 1502 C C . THR A 1 185 ? 1.754 -5.844 47.198 1.00 51.03 185 THR A C 1
ATOM 1504 O O . THR A 1 185 ? 1.335 -4.732 47.545 1.00 51.03 185 THR A O 1
ATOM 1507 N N . PRO A 1 186 ? 1.344 -6.969 47.807 1.00 42.91 186 PRO A N 1
ATOM 1508 C CA . PRO A 1 186 ? 0.462 -6.907 48.956 1.00 42.91 186 PRO A CA 1
ATOM 1509 C C . PRO A 1 186 ? 1.196 -6.117 50.039 1.00 42.91 186 PRO A C 1
ATOM 1511 O O . PRO A 1 186 ? 2.265 -6.523 50.494 1.00 42.91 186 PRO A O 1
ATOM 1514 N N . LYS A 1 187 ? 0.650 -4.960 50.434 1.00 46.03 187 LYS A N 1
ATOM 1515 C CA . LYS A 1 187 ? 1.057 -4.322 51.686 1.00 46.03 187 LYS A CA 1
ATOM 1516 C C . LYS A 1 187 ? 0.820 -5.367 52.765 1.00 46.03 187 LYS A C 1
ATOM 1518 O O . LYS A 1 187 ? -0.325 -5.752 52.987 1.00 46.03 187 LYS A O 1
ATOM 1523 N N .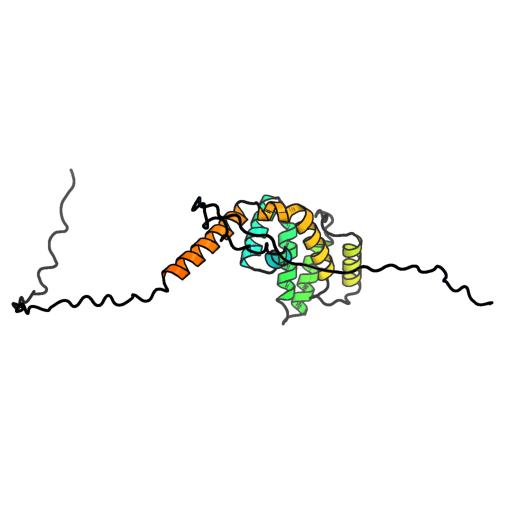 SER A 1 188 ? 1.898 -5.843 53.382 1.00 44.31 188 SER A N 1
ATOM 1524 C CA . SER A 1 188 ? 1.835 -6.701 54.556 1.00 44.31 188 SER A CA 1
ATOM 1525 C C . SER A 1 188 ? 0.942 -6.015 55.584 1.00 44.31 188 SER A C 1
ATOM 1527 O O . SER A 1 188 ? 1.318 -5.001 56.177 1.00 44.31 188 SER A O 1
ATOM 1529 N N . ILE A 1 189 ? -0.269 -6.533 55.755 1.00 43.75 189 ILE A N 1
ATOM 1530 C CA . ILE A 1 189 ? -1.099 -6.182 56.893 1.00 43.75 189 ILE A CA 1
ATOM 1531 C C . ILE A 1 189 ? -0.397 -6.839 58.078 1.00 43.75 189 ILE A C 1
ATOM 1533 O O . ILE A 1 189 ? -0.479 -8.050 58.264 1.00 43.75 189 ILE A O 1
ATOM 1537 N N . ASN A 1 190 ? 0.350 -6.043 58.845 1.00 45.09 190 ASN A N 1
ATOM 1538 C CA . ASN A 1 190 ? 0.803 -6.424 60.178 1.00 45.09 190 ASN A CA 1
ATOM 1539 C C . ASN A 1 190 ? -0.428 -6.479 61.091 1.00 45.09 190 ASN A C 1
ATOM 1541 O O . ASN A 1 190 ? -0.673 -5.587 61.897 1.00 45.09 190 ASN A O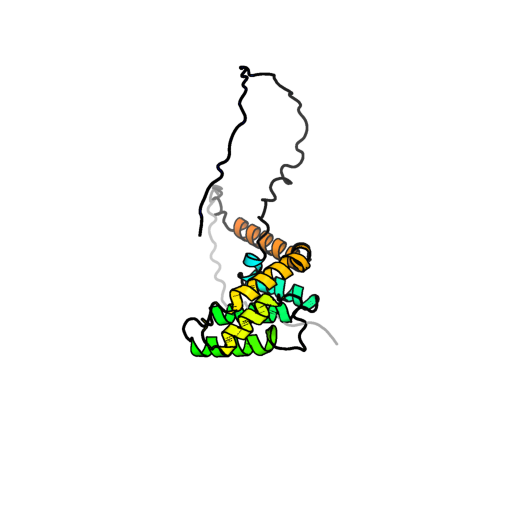 1
ATOM 1545 N N . THR A 1 191 ? -1.233 -7.524 60.941 1.00 39.31 191 THR A N 1
ATOM 1546 C CA . THR A 1 191 ? -2.102 -8.002 62.010 1.00 39.31 191 THR A CA 1
ATOM 1547 C C . THR A 1 191 ? -1.253 -8.923 62.865 1.00 39.31 191 THR A C 1
ATOM 1549 O O . THR A 1 191 ? -0.983 -10.064 62.497 1.00 39.31 191 THR A O 1
ATOM 1552 N N . SER A 1 192 ? -0.792 -8.397 63.997 1.00 45.56 192 SER A N 1
ATOM 1553 C CA . SER A 1 192 ? -0.257 -9.177 65.104 1.00 45.56 192 SER A CA 1
ATOM 1554 C C . SER A 1 192 ? -1.338 -10.147 65.582 1.00 45.56 192 SER A C 1
ATOM 1556 O O . SER A 1 192 ? -2.215 -9.783 66.364 1.00 45.56 192 SER A O 1
ATOM 1558 N N . ILE A 1 193 ? -1.305 -11.372 65.064 1.00 38.75 193 ILE A N 1
ATOM 1559 C CA . ILE A 1 193 ? -2.085 -12.485 65.593 1.00 38.75 193 ILE A CA 1
ATOM 1560 C C . ILE A 1 193 ? -1.310 -13.003 66.801 1.00 38.75 193 ILE A C 1
ATOM 1562 O O . ILE A 1 193 ? -0.263 -13.633 66.660 1.00 38.75 193 ILE A O 1
ATOM 1566 N N . SER A 1 194 ? -1.817 -12.700 67.994 1.00 38.88 194 SER A N 1
ATOM 1567 C CA . SER A 1 194 ? -1.379 -13.321 69.239 1.00 38.88 194 SER A CA 1
ATOM 1568 C C . SER A 1 194 ? -1.616 -14.828 69.148 1.00 38.88 194 SER A C 1
ATOM 1570 O O . SER A 1 194 ? -2.754 -15.294 69.150 1.00 38.88 194 SER A O 1
ATOM 1572 N N . THR A 1 195 ? -0.538 -15.599 69.040 1.00 39.84 195 THR A N 1
ATOM 1573 C CA . THR A 1 195 ? -0.565 -17.060 69.075 1.00 39.84 195 THR A CA 1
ATOM 1574 C C . THR A 1 195 ? -0.852 -17.535 70.497 1.00 39.84 195 THR A C 1
ATOM 1576 O O . THR A 1 195 ? 0.041 -17.523 71.344 1.00 39.84 195 THR A O 1
ATOM 1579 N N . SER A 1 196 ? -2.077 -17.989 70.764 1.00 41.81 196 SER A N 1
ATOM 1580 C CA . SER A 1 196 ? -2.316 -18.950 71.839 1.00 41.81 196 SER A CA 1
ATOM 1581 C C . SER A 1 196 ? -2.017 -20.353 71.305 1.00 41.81 196 SER A C 1
ATOM 1583 O O . SER A 1 196 ? -2.547 -20.808 70.292 1.00 41.81 196 SER A O 1
ATOM 1585 N N . THR A 1 197 ? -1.083 -21.025 71.964 1.00 44.44 197 THR A N 1
ATOM 1586 C CA . THR A 1 197 ? -0.656 -22.393 71.684 1.00 44.44 197 THR A CA 1
ATOM 1587 C C . THR A 1 197 ? -1.774 -23.378 72.021 1.00 44.44 197 THR A C 1
ATOM 1589 O O . THR A 1 197 ? -2.041 -23.657 73.188 1.00 44.44 197 THR A O 1
ATOM 1592 N N . VAL A 1 198 ? -2.405 -23.963 71.001 1.00 39.56 198 VAL A N 1
ATOM 1593 C CA . VAL A 1 198 ? -3.247 -25.158 71.162 1.00 39.56 198 VAL A CA 1
ATOM 1594 C C . VAL A 1 198 ? -2.435 -26.377 70.731 1.00 39.56 198 VAL A C 1
ATOM 1596 O O . VAL A 1 198 ? -1.949 -26.457 69.605 1.00 39.56 198 VAL A O 1
ATOM 1599 N N . LYS A 1 199 ? -2.249 -27.311 71.671 1.00 43.88 199 LYS A N 1
ATOM 1600 C CA . LYS A 1 199 ? -1.560 -28.595 71.478 1.00 43.88 199 LYS A CA 1
ATOM 1601 C C . LYS A 1 199 ? -2.175 -29.368 70.308 1.00 43.88 199 LYS A C 1
ATOM 1603 O O . LYS A 1 199 ? -3.379 -29.606 70.294 1.00 43.88 199 LYS A O 1
ATOM 1608 N N . SER A 1 200 ? -1.338 -29.829 69.383 1.00 37.97 200 SER A N 1
ATOM 1609 C CA . SER A 1 200 ? -1.733 -30.767 68.335 1.00 37.97 200 SER A CA 1
ATOM 1610 C C . SER A 1 200 ? -1.888 -32.176 68.915 1.00 37.97 200 SER A C 1
ATOM 1612 O O . SER A 1 200 ? -0.927 -32.808 69.358 1.00 37.97 200 SER A O 1
ATOM 1614 N N . SER A 1 201 ? -3.115 -32.692 68.915 1.00 44.41 201 SER A N 1
ATOM 1615 C CA . SER A 1 201 ? -3.362 -34.123 69.059 1.00 44.41 201 SER A CA 1
ATOM 1616 C C . SER A 1 201 ? -2.994 -34.811 67.741 1.00 44.41 201 SER A C 1
ATOM 1618 O O . SER A 1 201 ? -3.513 -34.492 66.675 1.00 44.41 201 SER A O 1
ATOM 1620 N N . LYS A 1 202 ? -2.044 -35.750 67.807 1.00 48.72 202 LYS A N 1
ATOM 1621 C CA . LYS A 1 202 ? -1.682 -36.624 66.686 1.00 48.72 202 LYS A CA 1
ATOM 1622 C C . LYS A 1 202 ? -2.909 -37.433 66.258 1.00 48.72 202 LYS A C 1
ATOM 1624 O O . LYS A 1 202 ? -3.373 -38.273 67.023 1.00 48.72 202 LYS A O 1
ATOM 1629 N N . GLN A 1 203 ? -3.370 -37.246 65.026 1.00 46.69 203 GLN A N 1
ATOM 1630 C CA . GLN A 1 203 ? -4.203 -38.229 64.337 1.00 46.69 203 GLN A CA 1
ATOM 1631 C C . GLN A 1 203 ? -3.439 -38.747 63.116 1.00 46.69 203 GLN A C 1
ATOM 1633 O O . GLN A 1 203 ? -3.142 -38.009 62.181 1.00 46.69 203 GLN A O 1
ATOM 1638 N N . ASN A 1 204 ? -3.069 -40.027 63.179 1.00 44.28 204 ASN A N 1
ATOM 1639 C CA . ASN A 1 204 ? -2.533 -40.791 62.059 1.00 44.28 204 ASN A CA 1
ATOM 1640 C C . ASN A 1 204 ? -3.705 -41.149 61.141 1.00 44.28 204 ASN A C 1
ATOM 1642 O O . ASN A 1 204 ? -4.554 -41.949 61.528 1.00 44.28 204 ASN A O 1
ATOM 1646 N N . ILE A 1 205 ? -3.747 -40.581 59.938 1.00 48.81 205 ILE A N 1
ATOM 1647 C CA . ILE A 1 205 ? -4.709 -40.980 58.907 1.00 48.81 205 ILE A CA 1
ATOM 1648 C C . ILE A 1 205 ? -4.011 -41.992 57.994 1.00 48.81 205 ILE A C 1
ATOM 1650 O O . ILE A 1 205 ? -3.039 -41.679 57.306 1.00 48.81 205 ILE A O 1
ATOM 1654 N N . SER A 1 206 ? -4.489 -43.235 58.046 1.00 43.47 206 SER A N 1
ATOM 1655 C CA . SER A 1 206 ? -4.056 -44.350 57.201 1.00 43.47 206 SER A CA 1
ATOM 1656 C C . SER A 1 206 ? -4.586 -44.174 55.773 1.00 43.47 206 SER A C 1
ATOM 1658 O O . SER A 1 206 ? -5.743 -43.816 55.572 1.00 43.47 206 SER A O 1
ATOM 1660 N N . LYS A 1 207 ? -3.759 -44.463 54.759 1.00 48.22 207 LYS A N 1
ATOM 1661 C CA . LYS A 1 207 ? -4.062 -44.319 53.316 1.00 48.22 207 LYS A CA 1
ATOM 1662 C C . LYS A 1 207 ? -5.102 -45.322 52.762 1.00 48.22 207 LYS A C 1
ATOM 1664 O O . LYS A 1 207 ? -5.059 -45.634 51.575 1.00 48.22 207 LYS A O 1
ATOM 1669 N N . LYS A 1 208 ? -6.016 -45.854 53.578 1.00 48.88 208 LYS A N 1
ATOM 1670 C CA . LYS A 1 208 ? -7.015 -46.851 53.139 1.00 48.88 208 LYS A CA 1
ATOM 1671 C C . LYS A 1 208 ? -8.461 -46.354 53.040 1.00 48.88 208 LYS A C 1
ATOM 1673 O O . LYS A 1 208 ? -9.268 -47.087 52.487 1.00 48.88 208 LYS A O 1
ATOM 1678 N N . ASP A 1 209 ? -8.762 -45.113 53.421 1.00 43.81 209 ASP A N 1
ATOM 1679 C CA . ASP A 1 209 ? -10.159 -44.635 53.465 1.00 43.81 209 ASP A CA 1
ATOM 1680 C C . ASP A 1 209 ? -10.566 -43.699 52.308 1.00 43.81 209 ASP A C 1
ATOM 1682 O O . ASP A 1 209 ? -11.652 -43.127 52.319 1.00 43.81 209 ASP A O 1
ATOM 1686 N N . ILE A 1 210 ? -9.738 -43.555 51.265 1.00 45.97 210 ILE A N 1
ATOM 1687 C CA . ILE A 1 210 ? -10.096 -42.798 50.048 1.00 45.97 210 ILE A CA 1
ATOM 1688 C C . ILE A 1 210 ? -10.453 -43.778 48.932 1.00 45.97 210 ILE A C 1
ATOM 1690 O O . ILE A 1 210 ? -9.773 -43.808 47.917 1.00 45.97 210 ILE A O 1
ATOM 1694 N N . LEU A 1 211 ? -11.446 -44.645 49.124 1.00 47.03 211 LEU A N 1
ATOM 1695 C CA . LEU A 1 211 ? -12.026 -45.446 48.036 1.00 47.03 211 LEU A CA 1
ATOM 1696 C C . LEU A 1 211 ? -13.323 -46.113 48.507 1.00 47.03 211 LEU A C 1
ATOM 1698 O O . LEU A 1 211 ? -13.376 -47.321 48.678 1.00 47.03 211 LEU A O 1
ATOM 1702 N N . THR A 1 212 ? -14.394 -45.340 48.680 1.00 42.91 212 THR A N 1
ATOM 1703 C CA . THR A 1 212 ? -15.752 -45.900 48.621 1.00 42.91 212 THR A CA 1
ATOM 1704 C C . THR A 1 212 ? -16.764 -44.838 48.210 1.00 42.91 212 THR A C 1
ATOM 1706 O O . THR A 1 212 ? -16.838 -43.774 48.818 1.00 42.91 212 THR A O 1
ATOM 1709 N N . ASN A 1 213 ? -17.587 -45.221 47.232 1.00 39.12 213 ASN A N 1
ATOM 1710 C CA . ASN A 1 213 ? -18.918 -44.696 46.910 1.00 39.12 213 ASN A CA 1
ATOM 1711 C C . ASN A 1 213 ? -19.013 -43.587 45.853 1.00 39.12 213 ASN A C 1
ATOM 1713 O O . ASN A 1 213 ? -19.645 -42.557 46.058 1.00 39.12 213 ASN A O 1
ATOM 1717 N N . PHE A 1 214 ? -18.519 -43.889 44.650 1.00 41.22 214 PHE A N 1
ATOM 1718 C CA . PHE A 1 214 ? -19.266 -43.558 43.433 1.00 41.22 214 PHE A CA 1
ATOM 1719 C C . PHE A 1 214 ? -20.069 -44.796 43.023 1.00 41.22 214 PHE A C 1
ATOM 1721 O O . PHE A 1 214 ? -19.571 -45.638 42.282 1.00 41.22 214 PHE A O 1
ATOM 1728 N N . ASN A 1 215 ? -21.289 -44.946 43.543 1.00 38.41 215 ASN A N 1
ATOM 1729 C CA . ASN A 1 215 ? -22.314 -45.692 42.818 1.00 38.41 215 ASN A CA 1
ATOM 1730 C C . ASN A 1 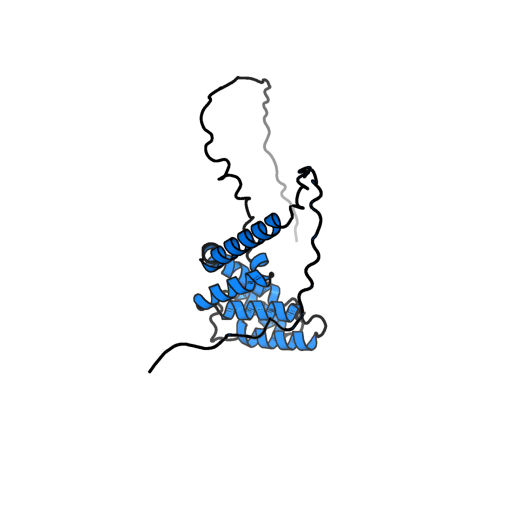215 ? -23.725 -45.374 43.323 1.00 38.41 215 ASN A C 1
ATOM 1732 O O . ASN A 1 215 ? -23.984 -45.439 44.522 1.00 38.41 215 ASN A O 1
ATOM 1736 N N . GLY A 1 216 ? -24.626 -45.103 42.377 1.00 34.38 216 GLY A N 1
ATOM 1737 C CA . GLY A 1 216 ? -26.075 -45.159 42.577 1.00 34.38 216 GLY A CA 1
ATOM 1738 C C . GLY A 1 216 ? -26.810 -43.820 42.511 1.00 34.38 216 GLY A C 1
ATOM 1739 O O . GLY A 1 216 ? -27.028 -43.179 43.532 1.00 34.38 216 GLY A O 1
ATOM 1740 N N . ASN A 1 217 ? -27.289 -43.433 41.321 1.00 34.88 217 ASN A N 1
ATOM 1741 C CA . ASN A 1 217 ? -28.685 -43.704 40.925 1.00 34.88 217 ASN A CA 1
ATOM 1742 C C . ASN A 1 217 ? -29.117 -42.909 39.679 1.00 34.88 217 ASN A C 1
ATOM 1744 O O . ASN A 1 217 ? -29.113 -41.679 39.714 1.00 34.88 217 ASN A O 1
ATOM 1748 N N . ARG A 1 218 ? -29.640 -43.610 38.655 1.00 33.97 218 ARG A N 1
ATOM 1749 C CA . ARG A 1 218 ? -31.071 -43.532 38.270 1.00 33.97 218 ARG A CA 1
ATOM 1750 C C . ARG A 1 218 ? -31.465 -44.443 37.084 1.00 33.97 218 ARG A C 1
ATOM 1752 O O . ARG A 1 218 ? -30.965 -44.247 35.986 1.00 33.97 218 ARG A O 1
ATOM 1759 N N . THR A 1 219 ? -32.453 -45.312 37.371 1.00 38.41 219 THR A N 1
ATOM 1760 C CA . THR A 1 219 ? -33.646 -45.747 36.582 1.00 38.41 219 THR A CA 1
ATOM 1761 C C . THR A 1 219 ? -33.450 -46.502 35.257 1.00 38.41 219 THR A C 1
ATOM 1763 O O . THR A 1 219 ? -32.645 -46.083 34.437 1.00 38.41 219 THR A O 1
ATOM 1766 N N . LEU A 1 220 ? -34.195 -47.573 34.945 1.00 34.50 220 LEU A N 1
ATOM 1767 C CA . LEU A 1 220 ? -35.495 -48.082 35.439 1.00 34.50 220 LEU A CA 1
ATOM 1768 C C . LEU A 1 220 ? -35.395 -49.474 36.076 1.00 34.50 220 LEU A C 1
ATOM 1770 O O . LEU A 1 220 ? -34.615 -50.297 35.552 1.00 34.50 220 LEU A O 1
#

Sequence (220 aa):
MYSDTECTRRTGSSTRSCHSTSLSNRYIRGYGSNQDLSSKRIQLISTPSISDIIYNTETFQLLAEFLQIHGRESLVGFCAIVIGISNLRSNKREALYAVHAAYKEYINDETISNSWLQPITKDLIRQLISKRSYDPYTIFLPAMKDMLQYLKQNFYSNFLSSQIWKNYLNKKQQDKRNKGINSSTPKSINTSISTSTVKSSKQNISKKDILTNFNGNRTL

Foldseek 3Di:
DDDDDDDDDDDDDDDDDDDDDDDDDDDDDDDDDPPDPPVVPPPPPPDDALVRQLPDPVSVVLVCVQCVVVVNNLLNVLSVLLVVLLVCVVPQPVLLVSLVVSCVPNQVDPVDPNVLADPVLSVQLVVCVVVVPDRSNCSCVNVVVSSSVVCVVPPSVVSCVDPSNVVVVVVVVVVVVVVVVPPPDPPPPPPPDDDDDDDDDDDDDDPPPPDDDPDDDDDD

Radius of gyration: 35.61 Å; chains: 1; bounding box: 58×104×99 Å